Protein AF-0000000078024946 (afdb_homodimer)

Secondary structure (DSSP, 8-state):
--HHHHHHHHHHHHHHHHHHHHHTTPPP-HHHHHHHHHHHHHH---HHHHHHHHHHHHHHHTT-HHHHHHT-S----------------------------------/--HHHHHHHHHHHHHHHHHHHHHTTPPP-HHHHHHHHHHHHHH---HHHHHHHHHHHHHHHTT-HHHHHHT-S----------------------------------

Organism: NCBI:txid82991

pLDDT: mean 71.14, std 28.89, range [25.86, 98.69]

Structure (mmCIF, N/CA/C/O backbone):
data_AF-0000000078024946-model_v1
#
loop_
_entity.id
_entity.type
_entity.pdbx_description
1 polymer 'Uncharacterized protein'
#
loop_
_atom_site.group_PDB
_atom_site.id
_atom_site.type_symbol
_atom_site.label_atom_id
_atom_site.label_alt_id
_atom_site.label_comp_id
_atom_site.label_asym_id
_atom_site.label_entity_id
_atom_site.label_seq_id
_atom_site.pdbx_PDB_ins_code
_atom_site.Cartn_x
_atom_site.Cartn_y
_atom_site.Cartn_z
_atom_site.occupancy
_atom_site.B_iso_or_equiv
_atom_site.auth_seq_id
_atom_site.auth_comp_id
_atom_site.auth_asym_id
_atom_site.auth_atom_id
_atom_site.pdbx_PDB_model_num
ATOM 1 N N . MET A 1 1 ? -12.742 6.504 14.648 1 75.81 1 MET A N 1
ATOM 2 C CA . MET A 1 1 ? -12.156 6.695 13.328 1 75.81 1 MET A CA 1
ATOM 3 C C . MET A 1 1 ? -13.219 6.574 12.234 1 75.81 1 MET A C 1
ATOM 5 O O . MET A 1 1 ? -14.062 5.676 12.281 1 75.81 1 MET A O 1
ATOM 9 N N . ASN A 1 2 ? -13.312 7.52 11.414 1 87.56 2 ASN A N 1
ATOM 10 C CA . ASN A 1 2 ? -14.32 7.43 10.359 1 87.56 2 ASN A CA 1
ATOM 11 C C . ASN A 1 2 ? -13.875 6.496 9.234 1 87.56 2 ASN A C 1
ATOM 13 O O . ASN A 1 2 ? -12.695 6.18 9.117 1 87.56 2 ASN A O 1
ATOM 17 N N . ARG A 1 3 ? -14.773 6.074 8.508 1 87.44 3 ARG A N 1
ATOM 18 C CA . ARG A 1 3 ? -14.602 5.035 7.496 1 87.44 3 ARG A CA 1
ATOM 19 C C . ARG A 1 3 ? -13.547 5.438 6.473 1 87.44 3 ARG A C 1
ATOM 21 O O . ARG A 1 3 ? -12.719 4.617 6.074 1 87.44 3 ARG A O 1
ATOM 28 N N . SER A 1 4 ? -13.578 6.648 6.074 1 87.81 4 SER A N 1
ATOM 29 C CA . SER A 1 4 ? -12.648 7.145 5.066 1 87.81 4 SER A CA 1
ATOM 30 C C . SER A 1 4 ? -11.203 7.074 5.559 1 87.81 4 SER A C 1
ATOM 32 O O . SER A 1 4 ? -10.312 6.648 4.828 1 87.81 4 SER A O 1
ATOM 34 N N . LYS A 1 5 ? -11.008 7.496 6.852 1 91.81 5 LYS A N 1
ATOM 35 C CA . LYS A 1 5 ? -9.68 7.465 7.457 1 91.81 5 LYS A CA 1
ATOM 36 C C . LYS A 1 5 ? -9.172 6.035 7.594 1 91.81 5 LYS A C 1
ATOM 38 O O . LYS A 1 5 ? -7.984 5.77 7.406 1 91.81 5 LYS A O 1
ATOM 43 N N . ARG A 1 6 ? -10.062 5.219 7.957 1 91.75 6 ARG A N 1
ATOM 44 C CA . ARG A 1 6 ? -9.711 3.809 8.094 1 91.75 6 ARG A CA 1
ATOM 45 C C . ARG A 1 6 ? -9.258 3.225 6.758 1 91.75 6 ARG A C 1
ATOM 47 O O . ARG A 1 6 ? -8.258 2.516 6.695 1 91.75 6 ARG A O 1
ATOM 54 N N . GLU A 1 7 ? -9.992 3.555 5.719 1 92.12 7 GLU A N 1
ATOM 55 C CA . GLU A 1 7 ? -9.656 3.068 4.387 1 92.12 7 GLU A CA 1
ATOM 56 C C . GLU A 1 7 ? -8.297 3.602 3.93 1 92.12 7 GLU A C 1
ATOM 58 O O . GLU A 1 7 ? -7.523 2.879 3.301 1 92.12 7 GLU A O 1
ATOM 63 N N . GLN A 1 8 ? -8.07 4.801 4.285 1 93.5 8 GLN A N 1
ATOM 64 C CA . GLN A 1 8 ? -6.785 5.406 3.945 1 93.5 8 GLN A CA 1
ATOM 65 C C . GLN A 1 8 ? -5.641 4.73 4.699 1 93.5 8 GLN A C 1
ATOM 67 O O . GLN A 1 8 ? -4.562 4.52 4.145 1 93.5 8 GLN A O 1
ATOM 72 N N . LEU A 1 9 ? -5.91 4.504 5.957 1 94.88 9 LEU A N 1
ATOM 73 C CA . LEU A 1 9 ? -4.914 3.82 6.773 1 94.88 9 LEU A CA 1
ATOM 74 C C . LEU A 1 9 ? -4.613 2.432 6.215 1 94.88 9 LEU A C 1
ATOM 76 O O . LEU A 1 9 ? -3.453 2.01 6.184 1 94.88 9 LEU A O 1
ATOM 80 N N . ILE A 1 10 ? -5.559 1.79 5.738 1 96.12 10 ILE A N 1
ATOM 81 C CA . ILE A 1 10 ? -5.406 0.455 5.172 1 96.12 10 ILE A CA 1
ATOM 82 C C . ILE A 1 10 ? -4.547 0.526 3.91 1 96.12 10 ILE A C 1
ATOM 84 O O . ILE A 1 10 ? -3.613 -0.264 3.74 1 96.12 10 ILE A O 1
ATOM 88 N N . ASP A 1 11 ? -4.902 1.452 3.061 1 96 11 ASP A N 1
ATOM 89 C CA . ASP A 1 11 ? -4.078 1.645 1.871 1 96 11 ASP A CA 1
ATOM 90 C C . ASP A 1 11 ? -2.615 1.863 2.248 1 96 11 ASP A C 1
ATOM 92 O O . ASP A 1 11 ? -1.718 1.278 1.638 1 96 11 ASP A O 1
ATOM 96 N N . LYS A 1 12 ? -2.391 2.688 3.221 1 96.44 12 LYS A N 1
ATOM 97 C CA . LYS A 1 12 ? -1.038 3.021 3.658 1 96.44 12 LYS A CA 1
ATOM 98 C C . LYS A 1 12 ? -0.314 1.791 4.195 1 96.44 12 LYS A C 1
ATOM 100 O O . LYS A 1 12 ? 0.838 1.537 3.84 1 96.44 12 LYS A O 1
ATOM 105 N N . LEU A 1 13 ? -0.951 1.03 5.016 1 97.12 13 LEU A N 1
ATOM 106 C CA . LEU A 1 13 ? -0.37 -0.151 5.645 1 97.12 13 LEU A CA 1
ATOM 107 C C . LEU A 1 13 ? 0.034 -1.183 4.594 1 97.12 13 LEU A C 1
ATOM 109 O O . LEU A 1 13 ? 1.133 -1.738 4.656 1 97.12 13 LEU A O 1
ATOM 113 N N . ILE A 1 14 ? -0.817 -1.373 3.686 1 97.56 14 ILE A N 1
ATOM 114 C CA . ILE A 1 14 ? -0.551 -2.346 2.633 1 97.56 14 ILE A CA 1
ATOM 115 C C . ILE A 1 14 ? 0.608 -1.863 1.765 1 97.56 14 ILE A C 1
ATOM 117 O O . ILE A 1 14 ? 1.503 -2.641 1.424 1 97.56 14 ILE A O 1
ATOM 121 N N . GLY A 1 15 ? 0.572 -0.585 1.396 1 97.44 15 GLY A N 1
ATOM 122 C CA . GLY A 1 15 ? 1.657 -0.039 0.597 1 97.44 15 GLY A CA 1
ATOM 123 C C . GLY A 1 15 ? 3.008 -0.132 1.28 1 97.44 15 GLY A C 1
ATOM 124 O O . GLY A 1 15 ? 4.008 -0.481 0.648 1 97.44 15 GLY A O 1
ATOM 125 N N . GLU A 1 16 ? 3.027 0.185 2.602 1 96.44 16 GLU A N 1
ATOM 126 C CA . GLU A 1 16 ? 4.25 0.049 3.385 1 96.44 16 GLU A CA 1
ATOM 127 C C . GLU A 1 16 ? 4.77 -1.387 3.354 1 96.44 16 GLU A C 1
ATOM 129 O O . GLU A 1 16 ? 5.969 -1.615 3.199 1 96.44 16 GLU A O 1
ATOM 134 N N . ALA A 1 17 ? 3.885 -2.275 3.488 1 97.5 17 ALA A N 1
ATOM 135 C CA . ALA A 1 17 ? 4.27 -3.686 3.477 1 97.5 17 ALA A CA 1
ATOM 136 C C . ALA A 1 17 ? 4.855 -4.082 2.125 1 97.5 17 ALA A C 1
ATOM 138 O O . ALA A 1 17 ? 5.93 -4.691 2.062 1 97.5 17 ALA A O 1
ATOM 139 N N . VAL A 1 18 ? 4.18 -3.707 1.086 1 97.31 18 VAL A N 1
ATOM 140 C CA . VAL A 1 18 ? 4.598 -4.066 -0.265 1 97.31 18 VAL A CA 1
ATOM 141 C C . VAL A 1 18 ? 5.953 -3.436 -0.572 1 97.31 18 VAL A C 1
ATOM 143 O O . VAL A 1 18 ? 6.852 -4.102 -1.096 1 97.31 18 VAL A O 1
ATOM 146 N N . LEU A 1 19 ? 6.109 -2.223 -0.219 1 94.56 19 LEU A N 1
ATOM 147 C CA . LEU A 1 19 ? 7.379 -1.551 -0.463 1 94.56 19 LEU A CA 1
ATOM 148 C C . LEU A 1 19 ? 8.508 -2.219 0.317 1 94.56 19 LEU A C 1
ATOM 150 O O . LEU A 1 19 ? 9.633 -2.326 -0.177 1 94.56 19 LEU A O 1
ATOM 154 N N . SER A 1 20 ? 8.258 -2.629 1.516 1 93.75 20 SER A N 1
ATOM 155 C CA . SER A 1 20 ? 9.258 -3.316 2.32 1 93.75 20 SER A CA 1
ATOM 156 C C . SER A 1 20 ? 9.719 -4.605 1.648 1 93.75 20 SER A C 1
ATOM 158 O O . SER A 1 20 ? 10.906 -4.938 1.68 1 93.75 20 SER A O 1
ATOM 160 N N . ILE A 1 21 ? 8.781 -5.25 1.062 1 94.75 21 ILE A N 1
ATOM 161 C CA . ILE A 1 21 ? 9.117 -6.48 0.353 1 94.75 21 ILE A CA 1
ATOM 162 C C . ILE A 1 21 ? 10.023 -6.16 -0.833 1 94.75 21 ILE A C 1
ATOM 164 O O . ILE A 1 21 ? 11.055 -6.809 -1.024 1 94.75 21 ILE A O 1
ATOM 168 N N . LEU A 1 22 ? 9.609 -5.16 -1.557 1 92.75 22 LEU A N 1
ATOM 169 C CA . LEU A 1 22 ? 10.344 -4.77 -2.754 1 92.75 22 LEU A CA 1
ATOM 170 C C . LEU A 1 22 ? 11.734 -4.25 -2.395 1 92.75 22 LEU A C 1
ATOM 172 O O . LEU A 1 22 ? 12.703 -4.5 -3.115 1 92.75 22 LEU A O 1
ATOM 176 N N . TYR A 1 23 ? 11.828 -3.58 -1.351 1 86.94 23 TYR A N 1
ATOM 177 C CA . TYR A 1 23 ? 13.109 -3.08 -0.864 1 86.94 23 TYR A CA 1
ATOM 178 C C . TYR A 1 23 ? 14.055 -4.23 -0.538 1 86.94 23 TYR A C 1
ATOM 180 O O . TYR A 1 23 ? 15.266 -4.137 -0.774 1 86.94 23 TYR A O 1
ATOM 188 N N . ASP A 1 24 ? 13.578 -5.211 -0.059 1 86.38 24 ASP A N 1
ATOM 189 C CA . ASP A 1 24 ? 14.359 -6.383 0.322 1 86.38 24 ASP A CA 1
ATOM 190 C C . ASP A 1 24 ? 14.578 -7.309 -0.874 1 86.38 24 ASP A C 1
ATOM 192 O O . ASP A 1 24 ? 15.094 -8.422 -0.72 1 86.38 24 ASP A O 1
ATOM 196 N N . ASN A 1 25 ? 14.211 -6.836 -2 1 84.38 25 ASN A N 1
ATOM 197 C CA . ASN A 1 25 ? 14.344 -7.582 -3.246 1 84.38 25 ASN A CA 1
ATOM 198 C C . ASN A 1 25 ? 13.578 -8.898 -3.195 1 84.38 25 ASN A C 1
ATOM 200 O O . ASN A 1 25 ? 14.047 -9.922 -3.701 1 84.38 25 ASN A O 1
ATOM 204 N N . GLY A 1 26 ? 12.484 -8.781 -2.508 1 87.5 26 GLY A N 1
ATOM 205 C CA . GLY A 1 26 ? 11.641 -9.961 -2.424 1 87.5 26 GLY A CA 1
ATOM 206 C C . GLY A 1 26 ? 10.57 -10 -3.498 1 87.5 26 GLY A C 1
ATOM 207 O O . GLY A 1 26 ? 10.273 -8.984 -4.133 1 87.5 26 GLY A O 1
ATOM 208 N N . ALA A 1 27 ? 10.07 -11.242 -3.719 1 88.75 27 ALA A N 1
ATOM 209 C CA . ALA A 1 27 ? 8.945 -11.414 -4.641 1 88.75 27 ALA A CA 1
ATOM 210 C C . ALA A 1 27 ? 7.625 -11.062 -3.967 1 88.75 27 ALA A C 1
ATOM 212 O O . ALA A 1 27 ? 7.383 -11.438 -2.818 1 88.75 27 ALA A O 1
ATOM 213 N N . ILE A 1 28 ? 6.844 -10.352 -4.715 1 94.56 28 ILE A N 1
ATOM 214 C CA . ILE A 1 28 ? 5.527 -10 -4.184 1 94.56 28 ILE A CA 1
ATOM 215 C C . ILE A 1 28 ? 4.543 -11.141 -4.453 1 94.56 28 ILE A C 1
ATOM 217 O O . ILE A 1 28 ? 4.469 -11.648 -5.574 1 94.56 28 ILE A O 1
ATOM 221 N N . SER A 1 29 ? 3.852 -11.516 -3.441 1 94.75 29 SER A N 1
ATOM 222 C CA . SER A 1 29 ? 2.734 -12.453 -3.5 1 94.75 29 SER A CA 1
ATOM 223 C C . SER A 1 29 ? 1.761 -12.227 -2.348 1 94.75 29 SER A C 1
ATOM 225 O O . SER A 1 29 ? 2.061 -11.477 -1.413 1 94.75 29 SER A O 1
ATOM 227 N N . THR A 1 30 ? 0.599 -12.844 -2.496 1 93.88 30 THR A N 1
ATOM 228 C CA . THR A 1 30 ? -0.352 -12.727 -1.396 1 93.88 30 THR A CA 1
ATOM 229 C C . THR A 1 30 ? 0.243 -13.289 -0.107 1 93.88 30 THR A C 1
ATOM 231 O O . THR A 1 30 ? 0.065 -12.711 0.967 1 93.88 30 THR A O 1
ATOM 234 N N . ARG A 1 31 ? 0.974 -14.359 -0.236 1 94.62 31 ARG A N 1
ATOM 235 C CA . ARG A 1 31 ? 1.601 -14.992 0.922 1 94.62 31 ARG A CA 1
ATOM 236 C C . ARG A 1 31 ? 2.639 -14.07 1.55 1 94.62 31 ARG A C 1
ATOM 238 O O . ARG A 1 31 ? 2.641 -13.859 2.766 1 94.62 31 ARG A O 1
ATOM 245 N N . THR A 1 32 ? 3.518 -13.461 0.733 1 97.06 32 THR A N 1
ATOM 246 C CA . THR A 1 32 ? 4.574 -12.609 1.264 1 97.06 32 THR A CA 1
ATOM 247 C C . THR A 1 32 ? 3.99 -11.32 1.84 1 97.06 32 THR A C 1
ATOM 249 O O . THR A 1 32 ? 4.52 -10.773 2.809 1 97.06 32 THR A O 1
ATOM 252 N N . LEU A 1 33 ? 2.902 -10.844 1.238 1 97.38 33 LEU A N 1
ATOM 253 C CA . LEU A 1 33 ? 2.211 -9.68 1.777 1 97.38 33 LEU A CA 1
ATOM 254 C C . LEU A 1 33 ? 1.688 -9.961 3.182 1 97.38 33 LEU A C 1
ATOM 256 O O . LEU A 1 33 ? 1.914 -9.172 4.102 1 97.38 33 LEU A O 1
ATOM 260 N N . ILE A 1 34 ? 1.062 -11.094 3.346 1 97.38 34 ILE A N 1
ATOM 261 C CA . ILE A 1 34 ? 0.521 -11.477 4.645 1 97.38 34 ILE A CA 1
ATOM 262 C C . ILE A 1 34 ? 1.657 -11.617 5.656 1 97.38 34 ILE A C 1
ATOM 264 O O . ILE A 1 34 ? 1.551 -11.133 6.785 1 97.38 34 ILE A O 1
ATOM 268 N N . GLU A 1 35 ? 2.73 -12.25 5.293 1 98 35 GLU A N 1
ATOM 269 C CA . GLU A 1 35 ? 3.875 -12.422 6.18 1 98 35 GLU A CA 1
ATOM 270 C C . GLU A 1 35 ? 4.445 -11.078 6.621 1 98 35 GLU A C 1
ATOM 272 O O . GLU A 1 35 ? 4.785 -10.898 7.793 1 98 35 GLU A O 1
ATOM 277 N N . ARG A 1 36 ? 4.551 -10.18 5.68 1 97.94 36 ARG A N 1
ATOM 278 C CA . ARG A 1 36 ? 5.09 -8.867 6.004 1 97.94 36 ARG A CA 1
ATOM 279 C C . ARG A 1 36 ? 4.152 -8.102 6.938 1 97.94 36 ARG A C 1
ATOM 281 O O . ARG A 1 36 ? 4.602 -7.461 7.887 1 97.94 36 ARG A O 1
ATOM 288 N N . LEU A 1 37 ? 2.846 -8.133 6.684 1 98.19 37 LEU A N 1
ATOM 289 C CA . LEU A 1 37 ? 1.863 -7.492 7.555 1 98.19 37 LEU A CA 1
ATOM 290 C C . LEU A 1 37 ? 1.907 -8.094 8.953 1 98.19 37 LEU A C 1
ATOM 292 O O . LEU A 1 37 ? 1.752 -7.371 9.945 1 98.19 37 LEU A O 1
ATOM 296 N N . GLN A 1 38 ? 2.123 -9.414 9.031 1 98.69 38 GLN A N 1
ATOM 297 C CA . GLN A 1 38 ? 2.246 -10.055 10.336 1 98.69 38 GLN A CA 1
ATOM 298 C C . GLN A 1 38 ? 3.455 -9.523 11.102 1 98.69 38 GLN A C 1
ATOM 300 O O . GLN A 1 38 ? 3.387 -9.305 12.312 1 98.69 38 GLN A O 1
ATOM 305 N N . THR A 1 39 ? 4.547 -9.367 10.406 1 98.31 39 THR A N 1
ATOM 306 C CA . THR A 1 39 ? 5.742 -8.789 11.008 1 98.31 39 THR A CA 1
ATOM 307 C C . THR A 1 39 ? 5.465 -7.379 11.516 1 98.31 39 THR A C 1
ATOM 309 O O . THR A 1 39 ? 5.895 -7.008 12.609 1 98.31 39 THR A O 1
ATOM 312 N N . MET A 1 40 ? 4.773 -6.57 10.727 1 97.81 40 MET A N 1
ATOM 313 C CA . MET A 1 40 ? 4.398 -5.215 11.109 1 97.81 40 MET A CA 1
ATOM 314 C C . MET A 1 40 ? 3.484 -5.227 12.328 1 97.81 40 MET A C 1
ATOM 316 O O . MET A 1 40 ? 3.617 -4.387 13.227 1 97.81 40 MET A O 1
ATOM 320 N N . GLU A 1 41 ? 2.547 -6.199 12.266 1 98.19 41 GLU A N 1
ATOM 321 C CA . GLU A 1 41 ? 1.626 -6.34 13.391 1 98.19 41 GLU A CA 1
ATOM 322 C C . GLU A 1 41 ? 2.379 -6.602 14.688 1 98.19 41 GLU A C 1
ATOM 324 O O . GLU A 1 41 ? 2.102 -5.969 15.711 1 98.19 41 GLU A O 1
ATOM 329 N N . ALA A 1 42 ? 3.307 -7.473 14.648 1 98.12 42 ALA A N 1
ATOM 330 C CA . ALA A 1 42 ? 4.066 -7.887 15.828 1 98.12 42 ALA A CA 1
ATOM 331 C C . ALA A 1 42 ? 4.941 -6.75 16.344 1 98.12 42 ALA A C 1
ATOM 333 O O . ALA A 1 42 ? 5.176 -6.633 17.547 1 98.12 42 ALA A O 1
ATOM 334 N N . ALA A 1 43 ? 5.371 -5.852 15.445 1 98 43 ALA A N 1
ATOM 335 C CA . ALA A 1 43 ? 6.309 -4.793 15.805 1 98 43 ALA A CA 1
ATOM 336 C C . ALA A 1 43 ? 5.566 -3.514 16.188 1 98 43 ALA A C 1
ATOM 338 O O . ALA A 1 43 ? 6.164 -2.576 16.719 1 98 43 ALA A O 1
ATOM 339 N N . GLU A 1 44 ? 4.262 -3.523 15.914 1 97.81 44 GLU A N 1
ATOM 340 C CA . GLU A 1 44 ? 3.477 -2.301 16.062 1 97.81 44 GLU A CA 1
ATOM 341 C C . GLU A 1 44 ? 3.113 -2.043 17.516 1 97.81 44 GLU A C 1
ATOM 343 O O . GLU A 1 44 ? 2.336 -2.793 18.109 1 97.81 44 GLU A O 1
ATOM 348 N N . PRO A 1 45 ? 3.621 -0.956 18.125 1 97 45 PRO A N 1
ATOM 349 C CA . PRO A 1 45 ? 3.33 -0.679 19.531 1 97 45 PRO A CA 1
ATOM 350 C C . PRO A 1 45 ? 1.924 -0.121 19.75 1 97 45 PRO A C 1
ATOM 352 O O . PRO A 1 45 ? 1.327 -0.328 20.812 1 97 45 PRO A O 1
ATOM 355 N N . GLU A 1 46 ? 1.375 0.636 18.75 1 96.69 46 GLU A N 1
ATOM 356 C CA . GLU A 1 46 ? 0.055 1.243 18.891 1 96.69 46 GLU A CA 1
ATOM 357 C C . GLU A 1 46 ? -1.052 0.218 18.656 1 96.69 46 GLU A C 1
ATOM 359 O O . GLU A 1 46 ? -1.158 -0.355 17.578 1 96.69 46 GLU A O 1
ATOM 364 N N . GLU A 1 47 ? -1.861 0.082 19.688 1 96.44 47 GLU A N 1
ATOM 365 C CA . GLU A 1 47 ? -2.869 -0.975 19.688 1 96.44 47 GLU A CA 1
ATOM 366 C C . GLU A 1 47 ? -3.877 -0.785 18.562 1 96.44 47 GLU A C 1
ATOM 368 O O . GLU A 1 47 ? -4.277 -1.752 17.906 1 96.44 47 GLU A O 1
ATOM 373 N N . GLN A 1 48 ? -4.355 0.454 18.375 1 94.88 48 GLN A N 1
ATOM 374 C CA . GLN A 1 48 ? -5.352 0.71 17.344 1 94.88 48 GLN A CA 1
ATOM 375 C C . GLN A 1 48 ? -4.816 0.345 15.953 1 94.88 48 GLN A C 1
ATOM 377 O O . GLN A 1 48 ? -5.516 -0.281 15.156 1 94.88 48 GLN A O 1
ATOM 382 N N . ARG A 1 49 ? -3.602 0.795 15.805 1 96.56 49 ARG A N 1
ATOM 383 C CA . ARG A 1 49 ? -2.963 0.477 14.531 1 96.56 49 ARG A CA 1
ATOM 384 C C . ARG A 1 49 ? -2.746 -1.026 14.391 1 96.56 49 ARG A C 1
ATOM 386 O O . ARG A 1 49 ? -2.973 -1.593 13.32 1 96.56 49 ARG A O 1
ATOM 393 N N . ARG A 1 50 ? -2.367 -1.683 15.375 1 97.75 50 ARG A N 1
ATOM 394 C CA . ARG A 1 50 ? -2.15 -3.125 15.391 1 97.75 50 ARG A CA 1
ATOM 395 C C . ARG A 1 50 ? -3.436 -3.877 15.07 1 97.75 50 ARG A C 1
ATOM 397 O O . ARG A 1 50 ? -3.418 -4.855 14.32 1 97.75 50 ARG A O 1
ATOM 404 N N . ASN A 1 51 ? -4.523 -3.404 15.586 1 97.12 51 ASN A N 1
ATOM 405 C CA . ASN A 1 51 ? -5.816 -4.035 15.336 1 97.12 51 ASN A CA 1
ATOM 406 C C . ASN A 1 51 ? -6.238 -3.887 13.875 1 97.12 51 ASN A C 1
ATOM 408 O O . ASN A 1 51 ? -6.824 -4.805 13.297 1 97.12 51 ASN A O 1
ATOM 412 N N . VAL A 1 52 ? -5.953 -2.709 13.305 1 96.5 52 VAL A N 1
ATOM 413 C CA . VAL A 1 52 ? -6.27 -2.504 11.898 1 96.5 52 VAL A CA 1
ATOM 414 C C . VAL A 1 52 ? -5.461 -3.473 11.039 1 96.5 52 VAL A C 1
ATOM 416 O O . VAL A 1 52 ? -5.988 -4.074 10.102 1 96.5 52 VAL A O 1
ATOM 419 N N . ILE A 1 53 ? -4.16 -3.662 11.398 1 98.12 53 ILE A N 1
ATOM 420 C CA . ILE A 1 53 ? -3.309 -4.578 10.648 1 98.12 53 ILE A CA 1
ATOM 421 C C . ILE A 1 53 ? -3.867 -6 10.742 1 98.12 53 ILE A C 1
ATOM 423 O O . ILE A 1 53 ? -3.959 -6.703 9.734 1 98.12 53 ILE A O 1
ATOM 427 N N . ALA A 1 54 ? -4.27 -6.375 11.914 1 97.88 54 ALA A N 1
ATOM 428 C CA . ALA A 1 54 ? -4.832 -7.707 12.133 1 97.88 54 ALA A CA 1
ATOM 429 C C . ALA A 1 54 ? -6.09 -7.91 11.289 1 97.88 54 ALA A C 1
ATOM 431 O O . ALA A 1 54 ? -6.273 -8.961 10.68 1 97.88 54 ALA A O 1
ATOM 432 N N . ASP A 1 55 ? -6.953 -6.934 11.258 1 95.38 55 ASP A N 1
ATOM 433 C CA . ASP A 1 55 ? -8.18 -7 10.469 1 95.38 55 ASP A CA 1
ATOM 434 C C . ASP A 1 55 ? -7.863 -7.148 8.977 1 95.38 55 ASP A C 1
ATOM 436 O O . ASP A 1 55 ? -8.531 -7.906 8.273 1 95.38 55 ASP A O 1
ATOM 440 N N . VAL A 1 56 ? -6.938 -6.375 8.539 1 95.69 56 VAL A N 1
ATOM 441 C CA . VAL A 1 56 ? -6.547 -6.395 7.137 1 95.69 56 VAL A CA 1
ATOM 442 C C . VAL A 1 56 ? -6.051 -7.785 6.754 1 95.69 56 VAL A C 1
ATOM 444 O O . VAL A 1 56 ? -6.422 -8.32 5.703 1 95.69 56 VAL A O 1
ATOM 447 N N . ILE A 1 57 ? -5.207 -8.367 7.566 1 97.44 57 ILE A N 1
ATOM 448 C CA . ILE A 1 57 ? -4.688 -9.711 7.332 1 97.44 57 ILE A CA 1
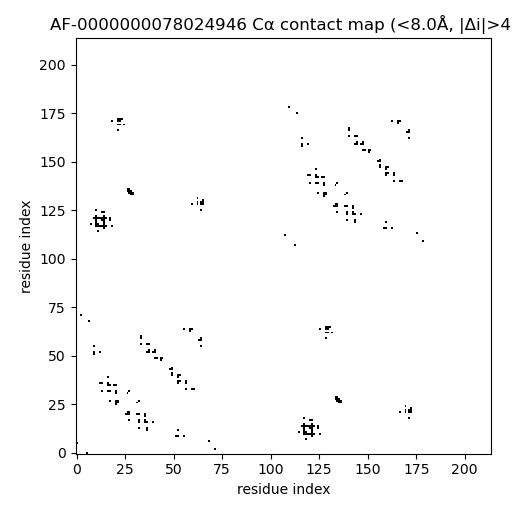ATOM 449 C C . ILE A 1 57 ? -5.844 -10.695 7.215 1 97.44 57 ILE A C 1
ATOM 451 O O . ILE A 1 57 ? -5.887 -11.508 6.281 1 97.44 57 ILE A O 1
ATOM 455 N N . ALA A 1 58 ? -6.754 -10.617 8.125 1 95.56 58 ALA A N 1
ATOM 456 C CA . ALA A 1 58 ? -7.906 -11.516 8.109 1 95.56 58 ALA A CA 1
ATOM 457 C C . ALA A 1 58 ? -8.727 -11.336 6.84 1 95.56 58 ALA A C 1
ATOM 459 O O . ALA A 1 58 ? -9.172 -12.312 6.238 1 95.56 58 ALA A O 1
ATOM 460 N N . ASP A 1 59 ? -8.898 -10.07 6.453 1 92.75 59 ASP A N 1
ATOM 461 C CA . ASP A 1 59 ? -9.672 -9.789 5.254 1 92.75 59 ASP A CA 1
ATOM 462 C C . ASP A 1 59 ? -9 -10.375 4.016 1 92.75 59 ASP A C 1
ATOM 464 O O . ASP A 1 59 ? -9.672 -10.953 3.156 1 92.75 59 ASP A O 1
ATOM 468 N N . ILE A 1 60 ? -7.75 -10.234 3.934 1 94.19 60 ILE A N 1
ATOM 469 C CA . ILE A 1 60 ? -7.004 -10.766 2.799 1 94.19 60 ILE A CA 1
ATOM 470 C C . ILE A 1 60 ? -7.109 -12.289 2.785 1 94.19 60 ILE A C 1
ATOM 472 O O . ILE A 1 60 ? -7.406 -12.891 1.748 1 94.19 60 ILE A O 1
ATOM 476 N N . ARG A 1 61 ? -6.887 -12.898 3.934 1 93.06 61 ARG A N 1
ATOM 477 C CA . ARG A 1 61 ? -6.906 -14.352 4.051 1 93.06 61 ARG A CA 1
ATOM 478 C C . ARG A 1 61 ? -8.273 -14.914 3.662 1 93.06 61 ARG A C 1
ATOM 480 O O . ARG A 1 61 ? -8.359 -15.992 3.07 1 93.06 61 ARG A O 1
ATOM 487 N N . ASN A 1 62 ? -9.258 -14.133 3.947 1 90.44 62 ASN A N 1
ATOM 488 C CA . ASN A 1 62 ? -10.609 -14.641 3.758 1 90.44 62 ASN A CA 1
ATOM 489 C C . ASN A 1 62 ? -11.25 -14.078 2.492 1 90.44 62 ASN A C 1
ATOM 491 O O . ASN A 1 62 ? -12.453 -14.25 2.271 1 90.44 62 ASN A O 1
ATOM 495 N N . HIS A 1 63 ? -10.547 -13.32 1.73 1 84.81 63 HIS A N 1
ATOM 496 C CA . HIS A 1 63 ? -10.992 -12.75 0.465 1 84.81 63 HIS A CA 1
ATOM 497 C C . HIS A 1 63 ? -12.18 -11.82 0.673 1 84.81 63 HIS A C 1
ATOM 499 O O . HIS A 1 63 ? -13.148 -11.859 -0.086 1 84.81 63 HIS A O 1
ATOM 505 N N . ARG A 1 64 ? -12.117 -11.086 1.698 1 81.31 64 ARG A N 1
ATOM 506 C CA . ARG A 1 64 ? -13.234 -10.219 2.062 1 81.31 64 ARG A CA 1
ATOM 507 C C . ARG A 1 64 ? -12.906 -8.758 1.785 1 81.31 64 ARG A C 1
ATOM 509 O O . ARG A 1 64 ? -13.641 -7.859 2.215 1 81.31 64 ARG A O 1
ATOM 516 N N . LEU A 1 65 ? -11.898 -8.43 1.175 1 74.69 65 LEU A N 1
ATOM 517 C CA . LEU A 1 65 ? -11.531 -7.039 0.965 1 74.69 65 LEU A CA 1
ATOM 518 C C . LEU A 1 65 ? -12.578 -6.32 0.118 1 74.69 65 LEU A C 1
ATOM 520 O O . LEU A 1 65 ? -12.805 -5.121 0.29 1 74.69 65 LEU A O 1
ATOM 524 N N . GLY A 1 66 ? -13.219 -6.812 -0.828 1 62 66 GLY A N 1
ATOM 525 C CA . GLY A 1 66 ? -14.242 -6.223 -1.683 1 62 66 GLY A CA 1
ATOM 526 C C . GLY A 1 66 ? -15.477 -5.789 -0.921 1 62 66 GLY A C 1
ATOM 527 O O . GLY A 1 66 ? -16.156 -4.844 -1.322 1 62 66 GLY A O 1
ATOM 528 N N . ILE A 1 67 ? -15.82 -6.422 -0.003 1 52.81 67 ILE A N 1
ATOM 529 C CA . ILE A 1 67 ? -17.094 -6.223 0.696 1 52.81 67 ILE A CA 1
ATOM 530 C C . ILE A 1 67 ? -17.078 -4.871 1.408 1 52.81 67 ILE A C 1
ATOM 532 O O . ILE A 1 67 ? -18.078 -4.148 1.407 1 52.81 67 ILE A O 1
ATOM 536 N N . SER A 1 68 ? -16.094 -4.586 2.043 1 53.47 68 SER A N 1
ATOM 537 C CA . SER A 1 68 ? -16.141 -3.402 2.898 1 53.47 68 SER A CA 1
ATOM 538 C C . SER A 1 68 ? -16 -2.123 2.082 1 53.47 68 SER A C 1
ATOM 540 O O . SER A 1 68 ? -16.578 -1.093 2.432 1 53.47 68 SER A O 1
ATOM 542 N N . ARG A 1 69 ? -15.102 -2.127 1.127 1 53.59 69 ARG A N 1
ATOM 543 C CA . ARG A 1 69 ? -14.883 -0.868 0.421 1 53.59 69 ARG A CA 1
ATOM 544 C C . ARG A 1 69 ? -16.109 -0.473 -0.385 1 53.59 69 ARG A C 1
ATOM 546 O O . ARG A 1 69 ? -16.344 0.711 -0.642 1 53.59 69 ARG A O 1
ATOM 553 N N . ARG A 1 70 ? -16.828 -1.391 -0.919 1 48.69 70 ARG A N 1
ATOM 554 C CA . ARG A 1 70 ? -18.047 -1.101 -1.688 1 48.69 70 ARG A CA 1
ATOM 555 C C . ARG A 1 70 ? -19.094 -0.404 -0.823 1 48.69 70 ARG A C 1
ATOM 557 O O . ARG A 1 70 ? -19.828 0.451 -1.307 1 48.69 70 ARG A O 1
ATOM 564 N N . THR A 1 71 ? -19.094 -0.925 0.316 1 45.22 71 THR A N 1
ATOM 565 C CA . THR A 1 71 ? -20.266 -0.387 0.979 1 45.22 71 THR A CA 1
ATOM 566 C C . THR A 1 71 ? -20.141 1.12 1.179 1 45.22 71 THR A C 1
ATOM 568 O O . THR A 1 71 ? -21.047 1.764 1.705 1 45.22 71 THR A O 1
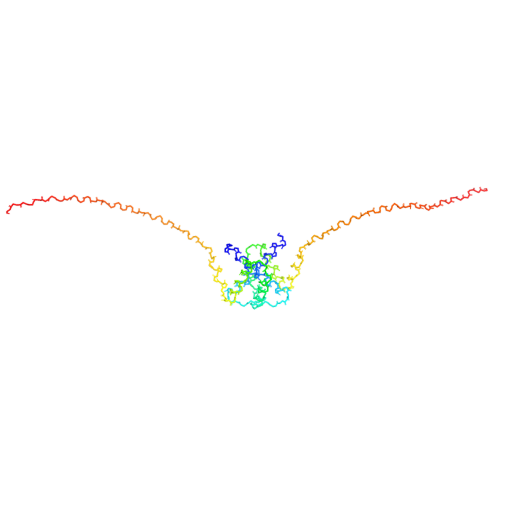ATOM 571 N N . LEU A 1 72 ? -18.922 1.447 1.063 1 41.72 72 LEU A N 1
ATOM 572 C CA . LEU A 1 72 ? -18.875 2.875 1.363 1 41.72 72 LEU A CA 1
ATOM 573 C C . LEU A 1 72 ? -19.25 3.701 0.141 1 41.72 72 LEU A C 1
ATOM 575 O O . LEU A 1 72 ? -18.391 4.281 -0.518 1 41.72 72 LEU A O 1
ATOM 579 N N . ALA A 1 73 ? -19.844 3.125 -0.858 1 37.12 73 ALA A N 1
ATOM 580 C CA . ALA A 1 73 ? -20.359 4.094 -1.82 1 37.12 73 ALA A CA 1
ATOM 581 C C . ALA A 1 73 ? -20.984 5.297 -1.109 1 37.12 73 ALA A C 1
ATOM 583 O O . ALA A 1 73 ? -21.516 5.164 -0.003 1 37.12 73 ALA A O 1
ATOM 584 N N . PRO A 1 74 ? -20.516 6.438 -1.374 1 35.72 74 PRO A N 1
ATOM 585 C CA . PRO A 1 74 ? -21.203 7.582 -0.779 1 35.72 74 PRO A CA 1
ATOM 586 C C . PRO A 1 74 ? -22.719 7.367 -0.673 1 35.72 74 PRO A C 1
ATOM 588 O O . PRO A 1 74 ? -23.312 6.762 -1.561 1 35.72 74 PRO A O 1
ATOM 591 N N . ALA A 1 75 ? -23.219 7.074 0.441 1 36.41 75 ALA A N 1
ATOM 592 C CA . ALA A 1 75 ? -24.656 7.281 0.613 1 36.41 75 ALA A CA 1
ATOM 593 C C . ALA A 1 75 ? -25.156 8.391 -0.306 1 36.41 75 ALA A C 1
ATOM 595 O O . ALA A 1 75 ? -24.797 9.555 -0.136 1 36.41 75 ALA A O 1
ATOM 596 N N . GLN A 1 76 ? -25.047 8.273 -1.59 1 36.62 76 GLN A N 1
ATOM 597 C CA . GLN A 1 76 ? -25.875 9.227 -2.318 1 36.62 76 GLN A CA 1
ATOM 598 C C . GLN A 1 76 ? -27.109 9.594 -1.516 1 36.62 76 GLN A C 1
ATOM 600 O O . GLN A 1 76 ? -27.859 8.719 -1.068 1 36.62 76 GLN A O 1
ATOM 605 N N . LYS A 1 77 ? -26.922 10.539 -0.601 1 35.12 77 LYS A N 1
ATOM 606 C CA . LYS A 1 77 ? -28.172 11.062 -0.043 1 35.12 7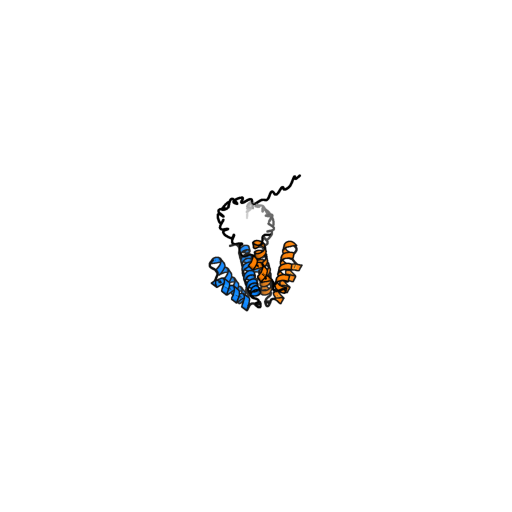7 LYS A CA 1
ATOM 607 C C . LYS A 1 77 ? -29.297 11.023 -1.075 1 35.12 77 LYS A C 1
ATOM 609 O O . LYS A 1 77 ? -29.125 11.516 -2.193 1 35.12 77 LYS A O 1
ATOM 614 N N . PRO A 1 78 ? -30.016 9.945 -1.188 1 35.72 78 PRO A N 1
ATOM 615 C CA . PRO A 1 78 ? -31.156 10.07 -2.096 1 35.72 78 PRO A CA 1
ATOM 616 C C . PRO A 1 78 ? -31.719 11.492 -2.146 1 35.72 78 PRO A C 1
ATOM 618 O O . PRO A 1 78 ? -31.766 12.18 -1.123 1 35.72 78 PRO A O 1
ATOM 621 N N . TRP A 1 79 ? -31.312 12.375 -3.021 1 36.72 79 TRP A N 1
ATOM 622 C CA . TRP A 1 79 ? -32.156 13.547 -3.223 1 36.72 79 TRP A CA 1
ATOM 623 C C . TRP A 1 79 ? -33.625 13.234 -2.922 1 36.72 79 TRP A C 1
ATOM 625 O O . TRP A 1 79 ? -34.219 12.414 -3.605 1 36.72 79 TRP A O 1
ATOM 635 N N . GLY A 1 80 ? -33.875 12.844 -1.68 1 32.78 80 GLY A N 1
ATOM 636 C CA . GLY A 1 80 ? -35.25 12.734 -1.285 1 32.78 80 GLY A CA 1
ATOM 637 C C . GLY A 1 80 ? -36.156 13.742 -1.972 1 32.78 80 GLY A C 1
ATOM 638 O O . GLY A 1 80 ? -35.969 14.953 -1.807 1 32.78 80 GLY A O 1
ATOM 639 N N . LYS A 1 81 ? -36.469 13.586 -3.297 1 32 81 LYS A N 1
ATOM 640 C CA . LYS A 1 81 ? -37.625 14.227 -3.9 1 32 81 LYS A CA 1
ATOM 641 C C . LYS A 1 81 ? -38.781 14.352 -2.895 1 32 81 LYS A C 1
ATOM 643 O O . LYS A 1 81 ? -39.406 13.359 -2.539 1 32 81 LYS A O 1
ATOM 648 N N . GLU A 1 82 ? -38.625 15.102 -1.811 1 35.41 82 GLU A N 1
ATOM 649 C CA . GLU A 1 82 ? -39.812 15.539 -1.069 1 35.41 82 GLU A CA 1
ATOM 650 C C . GLU A 1 82 ? -40.969 15.797 -2.008 1 35.41 82 GLU A C 1
ATOM 652 O O . GLU A 1 82 ? -40.938 16.734 -2.816 1 35.41 82 GLU A O 1
ATOM 657 N N . SER A 1 83 ? -41.469 14.711 -2.668 1 33.44 83 SER A N 1
ATOM 658 C CA . SER A 1 83 ? -42.781 14.703 -3.301 1 33.44 83 SER A CA 1
ATOM 659 C C . SER A 1 83 ? -43.812 15.422 -2.439 1 33.44 83 SER A C 1
ATOM 661 O O . SER A 1 83 ? -44.062 15.047 -1.292 1 33.44 83 SER A O 1
ATOM 663 N N . GLN A 1 84 ? -43.906 16.766 -2.631 1 32.34 84 GLN A N 1
ATOM 664 C CA . GLN A 1 84 ? -44.969 17.609 -2.131 1 32.34 84 GLN A CA 1
ATOM 665 C C . GLN A 1 84 ? -46.312 16.891 -2.203 1 32.34 84 GLN A C 1
ATOM 667 O O . GLN A 1 84 ? -46.844 16.641 -3.295 1 32.34 84 GLN A O 1
ATOM 672 N N . ILE A 1 85 ? -46.469 15.844 -1.437 1 32.06 85 ILE A N 1
ATOM 673 C CA . ILE A 1 85 ? -47.781 15.242 -1.298 1 32.06 85 ILE A CA 1
ATOM 674 C C . ILE A 1 85 ? -48.812 16.344 -1.049 1 32.06 85 ILE A C 1
ATOM 676 O O . ILE A 1 85 ? -48.75 17.031 -0.031 1 32.06 85 ILE A O 1
ATOM 680 N N . GLN A 1 86 ? -49.125 17.094 -2.119 1 32.31 86 GLN A N 1
ATOM 681 C CA . GLN A 1 86 ? -50.312 17.953 -2.086 1 32.31 86 GLN A CA 1
ATOM 682 C C . GLN A 1 86 ? -51.5 17.234 -1.459 1 32.31 86 GLN A C 1
ATOM 684 O O . GLN A 1 86 ? -51.906 16.172 -1.946 1 32.31 86 GLN A O 1
ATOM 689 N N . GLN A 1 87 ? -51.5 17.172 -0.152 1 29.42 87 GLN A N 1
ATOM 690 C CA . GLN A 1 87 ? -52.625 16.734 0.662 1 29.42 87 GLN A CA 1
ATOM 691 C C . GLN A 1 87 ? -53.938 17.266 0.101 1 29.42 87 GLN A C 1
ATOM 693 O O . GLN A 1 87 ? -54.156 18.484 0.01 1 29.42 87 GLN A O 1
ATOM 698 N N . ASP A 1 88 ? -54.375 16.594 -1.028 1 31.22 88 ASP A N 1
ATOM 699 C CA . ASP A 1 88 ? -55.688 16.875 -1.534 1 31.22 88 ASP A CA 1
ATOM 700 C C . ASP A 1 88 ? -56.719 16.984 -0.391 1 31.22 88 ASP A C 1
ATOM 702 O O . ASP A 1 88 ? -56.875 16.062 0.399 1 31.22 88 ASP A O 1
ATOM 706 N N . LYS A 1 89 ? -56.75 18.172 0.289 1 32.78 89 LYS A N 1
ATOM 707 C CA . LYS A 1 89 ? -57.75 18.594 1.271 1 32.78 89 LYS A CA 1
ATOM 708 C C . LYS A 1 89 ? -59.156 18.156 0.855 1 32.78 89 LYS A C 1
ATOM 710 O O . LYS A 1 89 ? -59.781 18.781 -0.014 1 32.78 89 LYS A O 1
ATOM 715 N N . ASN A 1 90 ? -59.344 16.859 0.342 1 34.09 90 ASN A N 1
ATOM 716 C CA . ASN A 1 90 ? -60.719 16.547 0.052 1 34.09 90 ASN A CA 1
ATOM 717 C C . ASN A 1 90 ? -61.625 16.906 1.226 1 34.09 90 ASN A C 1
ATOM 719 O O . ASN A 1 90 ? -61.531 16.312 2.301 1 34.09 90 ASN A O 1
ATOM 723 N N . VAL A 1 91 ? -61.781 18.203 1.473 1 39.72 91 VAL A N 1
ATOM 724 C CA . VAL A 1 91 ? -62.781 18.734 2.389 1 39.72 91 VAL A CA 1
ATOM 725 C C . VAL A 1 91 ? -64.125 18.062 2.127 1 39.72 91 VAL A C 1
ATOM 727 O O . VAL A 1 91 ? -64.75 18.266 1.072 1 39.72 91 VAL A O 1
ATOM 730 N N . TYR A 1 92 ? -64.188 16.781 2.328 1 34.44 92 TYR A N 1
ATOM 731 C CA . TYR A 1 92 ? -65.5 16.109 2.17 1 34.44 92 TYR A CA 1
ATOM 732 C C . TYR A 1 92 ? -66.562 16.875 2.902 1 34.44 92 TYR A C 1
ATOM 734 O O . TYR A 1 92 ? -66.375 17.391 4.004 1 34.44 92 TYR A O 1
ATOM 742 N N . PRO A 1 93 ? -67.438 17.469 2.09 1 37.72 93 PRO A N 1
ATOM 743 C CA . PRO A 1 93 ? -68.688 18.188 2.5 1 37.72 93 PRO A CA 1
ATOM 744 C C . PRO A 1 93 ? -69.5 17.422 3.555 1 37.72 93 PRO A C 1
ATOM 746 O O . PRO A 1 93 ? -69.625 16.203 3.445 1 37.72 93 PRO A O 1
ATOM 749 N N . LEU A 1 94 ? -69.125 17.75 4.77 1 35.94 94 LEU A N 1
ATOM 750 C CA . LEU A 1 94 ? -69.938 17.234 5.855 1 35.94 94 LEU A CA 1
ATOM 751 C C . LEU A 1 94 ? -71.438 17.344 5.523 1 35.94 94 LEU A C 1
ATOM 753 O O . LEU A 1 94 ? -72 18.453 5.488 1 35.94 94 LEU A O 1
ATOM 757 N N . PHE A 1 95 ? -71.875 16.844 4.383 1 39.38 95 PHE A N 1
ATOM 758 C CA . PHE A 1 95 ? -73.312 16.859 4.145 1 39.38 95 PHE A CA 1
ATOM 759 C C . PHE A 1 95 ? -74.062 16.469 5.406 1 39.38 95 PHE A C 1
ATOM 761 O O . PHE A 1 95 ? -73.75 15.484 6.055 1 39.38 95 PHE A O 1
ATOM 768 N N . ASP A 1 96 ? -74.5 17.516 6.156 1 32.84 96 ASP A N 1
ATOM 769 C CA . ASP A 1 96 ? -75.375 17.547 7.312 1 32.84 96 ASP A CA 1
ATOM 770 C C . ASP A 1 96 ? -76.625 16.75 7.039 1 32.84 96 ASP A C 1
ATOM 772 O O . ASP A 1 96 ? -77.375 17.047 6.105 1 32.84 96 ASP A O 1
ATOM 776 N N . ASP A 1 97 ? -76.625 15.516 6.961 1 32.62 97 ASP A N 1
ATOM 777 C CA . ASP A 1 97 ? -77.812 14.719 6.703 1 32.62 97 ASP A CA 1
ATOM 778 C C . ASP A 1 97 ? -78.938 15.117 7.648 1 32.62 97 ASP A C 1
ATOM 780 O O . ASP A 1 97 ? -78.812 14.961 8.867 1 32.62 97 ASP A O 1
ATOM 784 N N . SER A 1 98 ? -79.625 16.359 7.449 1 36.97 98 SER A N 1
ATOM 785 C CA . SER A 1 98 ? -80.875 16.734 8.062 1 36.97 98 SER A CA 1
ATOM 786 C C . SER A 1 98 ? -81.875 15.57 8.055 1 36.97 98 SER A C 1
ATOM 788 O O . SER A 1 98 ? -82.062 14.914 7.023 1 36.97 98 SER A O 1
ATOM 790 N N . PRO A 1 99 ? -82.188 15.078 9.289 1 31.61 99 PRO A N 1
ATOM 791 C CA . PRO A 1 99 ? -83.125 14.008 9.414 1 31.61 99 PRO A CA 1
ATOM 792 C C . PRO A 1 99 ? -84.5 14.375 8.797 1 31.61 99 PRO A C 1
ATOM 794 O O . PRO A 1 99 ? -84.812 15.562 8.703 1 31.61 99 PRO A O 1
ATOM 797 N N . MET A 1 100 ? -85.125 13.672 7.926 1 31.12 100 MET A N 1
ATOM 798 C CA . MET A 1 100 ? -86.312 13.57 7.086 1 31.12 100 MET A CA 1
ATOM 799 C C . MET A 1 100 ? -87.562 13.688 7.926 1 31.12 100 MET A C 1
ATOM 801 O O . MET A 1 100 ? -87.625 13.203 9.055 1 31.12 100 MET A O 1
ATOM 805 N N . PRO A 1 101 ? -88.625 14.461 7.391 1 36.72 101 PRO A N 1
ATOM 806 C CA . PRO A 1 101 ? -90 14.742 7.75 1 36.72 101 PRO A CA 1
ATOM 807 C C . PRO A 1 101 ? -90.875 13.477 7.914 1 36.72 101 PRO A C 1
ATOM 809 O O . PRO A 1 101 ? -90.938 12.656 6.996 1 36.72 101 PRO A O 1
ATOM 812 N N . GLY A 1 102 ? -90.938 12.711 8.93 1 25.86 102 GLY A N 1
ATOM 813 C CA . GLY A 1 102 ? -91.938 11.719 9.086 1 25.86 102 GLY A CA 1
ATOM 814 C C . GLY A 1 102 ? -93.375 12.289 8.914 1 25.86 102 GLY A C 1
ATOM 815 O O . GLY A 1 102 ? -93.625 13.406 9.367 1 25.86 102 GLY A O 1
ATOM 816 N N . SER A 1 103 ? -94 12.195 7.801 1 32.81 103 SER A N 1
ATOM 817 C CA . SER A 1 103 ? -95.25 12.367 7.016 1 32.81 103 SER A CA 1
ATOM 818 C C . SER A 1 103 ? -96.438 12 7.832 1 32.81 103 SER A C 1
ATOM 820 O O . SER A 1 103 ? -97.562 12.086 7.336 1 32.81 103 SER A O 1
ATOM 822 N N . SER A 1 104 ? -96.688 10.852 8.68 1 30.08 104 SER A N 1
ATOM 823 C CA . SER A 1 104 ? -96.875 9.406 8.68 1 30.08 104 SER A CA 1
ATOM 824 C C . SER A 1 104 ? -98.312 9.039 9.047 1 30.08 104 SER A C 1
ATOM 826 O O . SER A 1 104 ? -98.625 8.914 10.227 1 30.08 104 SER A O 1
ATOM 828 N N . LYS A 1 105 ? -99.5 9.344 8.289 1 32.81 105 LYS A N 1
ATOM 829 C CA . LYS A 1 105 ? -100.938 9.633 8.453 1 32.81 105 LYS A CA 1
ATOM 830 C C . LYS A 1 105 ? -101.688 8.414 8.961 1 32.81 105 LYS A C 1
ATOM 832 O O . LYS A 1 105 ? -101.125 7.348 9.156 1 32.81 105 LYS A O 1
ATOM 837 N N . LYS A 1 106 ? -103.375 8.219 8.156 1 29.62 106 LYS A N 1
ATOM 838 C CA . LYS A 1 106 ? -104.812 8.242 8.445 1 29.62 106 LYS A CA 1
ATOM 839 C C . LYS A 1 106 ? -105.312 6.879 8.922 1 29.62 106 LYS A C 1
ATOM 841 O O . LYS A 1 106 ? -106 6.781 9.945 1 29.62 106 LYS A O 1
ATOM 846 N N . HIS A 1 107 ? -105.688 5.887 7.84 1 28.91 107 HIS A N 1
ATOM 847 C CA . HIS A 1 107 ? -106.688 4.824 7.883 1 28.91 107 HIS A CA 1
ATOM 848 C C . HIS A 1 107 ? -106.375 3.871 9.047 1 28.91 107 HIS A C 1
ATOM 850 O O . HIS A 1 107 ? -105.25 3.643 9.422 1 28.91 107 HIS A O 1
ATOM 856 N N . MET B 1 1 ? 5.867 19.688 -2.572 1 75.44 1 MET B N 1
ATOM 857 C CA . MET B 1 1 ? 5.492 18.594 -1.688 1 75.44 1 MET B CA 1
ATOM 858 C C . MET B 1 1 ? 6.688 18.125 -0.868 1 75.44 1 MET B C 1
ATOM 860 O O . MET B 1 1 ? 7.797 18.016 -1.389 1 75.44 1 MET B O 1
ATOM 864 N N . ASN B 1 2 ? 6.543 18.062 0.382 1 87.44 2 ASN B N 1
ATOM 865 C CA . ASN B 1 2 ? 7.668 17.594 1.19 1 87.44 2 ASN B CA 1
ATOM 866 C C . ASN B 1 2 ? 7.852 16.094 1.103 1 87.44 2 ASN B C 1
ATOM 868 O O . ASN B 1 2 ? 6.926 15.367 0.716 1 87.44 2 ASN B O 1
ATOM 872 N N . ARG B 1 3 ? 8.961 15.656 1.408 1 87.25 3 ARG B N 1
ATOM 873 C CA . ARG B 1 3 ? 9.406 14.281 1.229 1 87.25 3 ARG B CA 1
ATOM 874 C C . ARG B 1 3 ? 8.492 13.312 1.967 1 87.25 3 ARG B C 1
ATOM 876 O O . ARG B 1 3 ? 8.141 12.25 1.437 1 87.25 3 ARG B O 1
ATOM 883 N N . SER B 1 4 ? 8.125 13.664 3.145 1 87.75 4 SER B N 1
ATOM 884 C CA . SER B 1 4 ? 7.285 12.805 3.971 1 87.75 4 SER B CA 1
ATOM 885 C C . SER B 1 4 ? 5.922 12.578 3.326 1 87.75 4 SER B C 1
ATOM 887 O O . SER B 1 4 ? 5.422 11.453 3.293 1 87.75 4 SER B O 1
ATOM 889 N N . LYS B 1 5 ? 5.344 13.68 2.791 1 91.62 5 LYS B N 1
ATOM 890 C CA . LYS B 1 5 ? 4.047 13.609 2.123 1 91.62 5 LYS B CA 1
ATOM 891 C C . LYS B 1 5 ? 4.129 12.75 0.863 1 91.62 5 LYS B C 1
ATOM 893 O O . LYS B 1 5 ? 3.199 12 0.555 1 91.62 5 LYS B O 1
ATOM 898 N N . ARG B 1 6 ? 5.176 12.945 0.19 1 91.69 6 ARG B N 1
ATOM 899 C CA . ARG B 1 6 ? 5.387 12.164 -1.023 1 91.69 6 ARG B CA 1
ATOM 900 C C . ARG B 1 6 ? 5.461 10.672 -0.707 1 91.69 6 ARG B C 1
ATOM 902 O O . ARG B 1 6 ? 4.848 9.852 -1.395 1 91.69 6 ARG B O 1
ATOM 909 N N . GLU B 1 7 ? 6.199 10.352 0.327 1 92.06 7 GLU B N 1
ATOM 910 C CA . GLU B 1 7 ? 6.344 8.961 0.737 1 92.06 7 GLU B CA 1
ATOM 911 C C . GLU B 1 7 ? 5.004 8.367 1.16 1 92.06 7 GLU B C 1
ATOM 913 O O . GLU B 1 7 ? 4.707 7.211 0.858 1 92.06 7 GLU B O 1
ATOM 918 N N . GLN B 1 8 ? 4.258 9.18 1.805 1 93.5 8 GLN B N 1
ATOM 919 C CA . GLN B 1 8 ? 2.93 8.742 2.223 1 93.5 8 GLN B CA 1
ATOM 920 C C . GLN B 1 8 ? 2.021 8.508 1.019 1 93.5 8 GLN B C 1
ATOM 922 O O . GLN B 1 8 ? 1.239 7.555 1 1 93.5 8 GLN B O 1
ATOM 927 N N . LEU B 1 9 ? 2.115 9.438 0.097 1 94.81 9 LEU B N 1
ATOM 928 C CA . LEU B 1 9 ? 1.333 9.297 -1.127 1 94.81 9 LEU B CA 1
ATOM 929 C C . LEU B 1 9 ? 1.714 8.023 -1.873 1 94.81 9 LEU B C 1
ATOM 931 O O . LEU B 1 9 ? 0.845 7.32 -2.396 1 94.81 9 LEU B O 1
ATOM 935 N N . ILE B 1 10 ? 2.908 7.695 -1.866 1 96.06 10 ILE B N 1
ATOM 936 C CA . ILE B 1 10 ? 3.402 6.5 -2.539 1 96.06 10 ILE B CA 1
ATOM 937 C C . ILE B 1 10 ? 2.84 5.254 -1.856 1 96.06 10 ILE B C 1
ATOM 939 O O . ILE B 1 10 ? 2.346 4.344 -2.525 1 96.06 10 ILE B O 1
ATOM 943 N N . ASP B 1 11 ? 2.959 5.246 -0.544 1 96.06 11 ASP B N 1
ATOM 944 C CA . ASP B 1 11 ? 2.369 4.133 0.191 1 96.06 11 ASP B CA 1
ATOM 945 C C . ASP B 1 11 ? 0.894 3.959 -0.166 1 96.06 11 ASP B C 1
ATOM 947 O O . ASP B 1 11 ? 0.431 2.838 -0.391 1 96.06 11 ASP B O 1
ATOM 951 N N . LYS B 1 12 ? 0.19 5.035 -0.205 1 96.44 12 LYS B N 1
ATOM 952 C CA . LYS B 1 12 ? -1.241 5.012 -0.493 1 96.44 12 LYS B CA 1
ATOM 953 C C . LYS B 1 12 ? -1.512 4.484 -1.898 1 96.44 12 LYS B C 1
ATOM 955 O O . LYS B 1 12 ? -2.381 3.629 -2.09 1 96.44 12 LYS B O 1
ATOM 960 N N . LEU B 1 13 ? -0.797 4.941 -2.873 1 97.12 13 LEU B N 1
ATOM 961 C CA . LEU B 1 13 ? -0.974 4.559 -4.27 1 97.12 13 LEU B CA 1
ATOM 962 C C . LEU B 1 13 ? -0.73 3.066 -4.461 1 97.12 13 LEU B C 1
ATOM 964 O O . LEU B 1 13 ? -1.51 2.389 -5.133 1 97.12 13 LEU B O 1
ATOM 968 N N . ILE B 1 14 ? 0.273 2.611 -3.859 1 97.56 14 ILE B N 1
ATOM 969 C CA . ILE B 1 14 ? 0.619 1.199 -3.979 1 97.56 14 ILE B CA 1
ATOM 970 C C . ILE B 1 14 ? -0.447 0.348 -3.291 1 97.56 14 ILE B C 1
ATOM 972 O O . ILE B 1 14 ? -0.881 -0.671 -3.834 1 97.56 14 ILE B O 1
ATOM 976 N N . GLY B 1 15 ? -0.842 0.761 -2.09 1 97.44 15 GLY B N 1
ATOM 977 C CA . GLY B 1 15 ? -1.88 0.027 -1.385 1 97.44 15 GLY B CA 1
ATOM 978 C C . GLY B 1 15 ? -3.188 -0.04 -2.15 1 97.44 15 GLY B C 1
ATOM 979 O O . GLY B 1 15 ? -3.826 -1.094 -2.211 1 97.44 15 GLY B O 1
ATOM 980 N N . GLU B 1 16 ? -3.586 1.118 -2.754 1 96.38 16 GLU B N 1
ATOM 981 C CA . GLU B 1 16 ? -4.781 1.154 -3.588 1 96.38 16 GLU B CA 1
ATOM 982 C C . GLU B 1 16 ? -4.676 0.169 -4.75 1 96.38 16 GLU B C 1
ATOM 984 O O . GLU B 1 16 ? -5.637 -0.54 -5.059 1 96.38 16 GLU B O 1
ATOM 989 N N . ALA B 1 17 ? -3.553 0.147 -5.328 1 97.44 17 ALA B N 1
ATOM 990 C CA . ALA B 1 17 ? -3.338 -0.759 -6.453 1 97.44 17 ALA B CA 1
ATOM 991 C C . ALA B 1 17 ? -3.451 -2.217 -6.012 1 97.44 17 ALA B C 1
ATOM 993 O O . ALA B 1 17 ? -4.16 -3.006 -6.641 1 97.44 17 ALA B O 1
ATOM 994 N N . VAL B 1 18 ? -2.797 -2.535 -4.945 1 97.38 18 VAL B N 1
ATOM 995 C CA . VAL B 1 18 ? -2.771 -3.904 -4.441 1 97.38 18 VAL B CA 1
ATOM 996 C C . VAL B 1 18 ? -4.184 -4.332 -4.043 1 97.38 18 VAL B C 1
ATOM 998 O O . VAL B 1 18 ? -4.625 -5.434 -4.387 1 97.38 18 VAL B O 1
ATOM 1001 N N . LEU B 1 19 ? -4.875 -3.496 -3.373 1 94.5 19 LEU B N 1
ATOM 1002 C CA . LEU B 1 19 ? -6.234 -3.822 -2.963 1 94.5 19 LEU B CA 1
ATOM 1003 C C . LEU B 1 19 ? -7.137 -4.031 -4.176 1 94.5 19 LEU B C 1
ATOM 1005 O O . LEU B 1 19 ? -8.008 -4.902 -4.164 1 94.5 19 LEU B O 1
ATOM 1009 N N . SER B 1 20 ? -6.969 -3.242 -5.207 1 93.69 20 SER B N 1
ATOM 1010 C CA . SER B 1 20 ? -7.754 -3.395 -6.426 1 93.69 20 SER B CA 1
ATOM 1011 C C . SER B 1 20 ? -7.535 -4.766 -7.055 1 93.69 20 SER B C 1
ATOM 1013 O O . SER B 1 20 ? -8.477 -5.383 -7.555 1 93.69 20 SER B O 1
ATOM 1015 N N . ILE B 1 21 ? -6.32 -5.184 -6.977 1 94.75 21 ILE B N 1
ATOM 1016 C CA . ILE B 1 21 ? -6.004 -6.504 -7.516 1 94.75 21 ILE B CA 1
ATOM 1017 C C . ILE B 1 21 ? -6.719 -7.578 -6.699 1 94.75 21 ILE B C 1
ATOM 1019 O O . ILE B 1 21 ? -7.359 -8.469 -7.262 1 94.75 21 ILE B O 1
ATOM 1023 N N . LEU B 1 22 ? -6.598 -7.434 -5.422 1 92.56 22 LEU B N 1
ATOM 1024 C CA . LEU B 1 22 ? -7.18 -8.414 -4.516 1 92.56 22 LEU B CA 1
ATOM 1025 C C . LEU B 1 22 ? -8.703 -8.414 -4.613 1 92.56 22 LEU B C 1
ATOM 1027 O O . LEU B 1 22 ? -9.336 -9.469 -4.523 1 92.56 22 LEU B O 1
ATOM 1031 N N . TYR B 1 23 ? -9.273 -7.312 -4.793 1 86.75 23 TYR B N 1
ATOM 1032 C CA . TYR B 1 23 ? -10.719 -7.188 -4.969 1 86.75 23 TYR B CA 1
ATOM 1033 C C . TYR B 1 23 ? -11.18 -7.922 -6.223 1 86.75 23 TYR B C 1
ATOM 1035 O O . TYR B 1 23 ? -12.258 -8.508 -6.242 1 86.75 23 TYR B O 1
ATOM 1043 N N . ASP B 1 24 ? -10.43 -7.898 -7.172 1 86.19 24 ASP B N 1
ATOM 1044 C CA . ASP B 1 24 ? -10.75 -8.539 -8.445 1 86.19 24 ASP B CA 1
ATOM 1045 C C . ASP B 1 24 ? -10.359 -10.016 -8.422 1 86.19 24 ASP B C 1
ATOM 1047 O O . ASP B 1 24 ? -10.406 -10.695 -9.453 1 86.19 24 ASP B O 1
ATOM 1051 N N . ASN B 1 25 ? -10 -10.461 -7.27 1 84.31 25 ASN B N 1
ATOM 1052 C CA . ASN B 1 25 ? -9.586 -11.844 -7.066 1 84.31 25 ASN B CA 1
ATOM 1053 C C . ASN B 1 25 ? -8.383 -12.203 -7.938 1 84.31 25 ASN B C 1
ATOM 1055 O O . ASN B 1 25 ? -8.305 -13.312 -8.469 1 84.31 25 ASN B O 1
ATOM 1059 N N . GLY B 1 26 ? -7.578 -11.203 -8.086 1 87.38 26 GLY B N 1
ATOM 1060 C CA . GLY B 1 26 ? -6.371 -11.438 -8.859 1 87.38 26 GLY B CA 1
ATOM 1061 C C . GLY B 1 26 ? -5.184 -11.844 -8.008 1 87.38 26 GLY B C 1
ATOM 1062 O O . GLY B 1 26 ? -5.195 -11.656 -6.789 1 87.38 26 GLY B O 1
ATOM 1063 N N . ALA B 1 27 ? -4.199 -12.461 -8.695 1 88.62 27 ALA B N 1
ATOM 1064 C CA . ALA B 1 27 ? -2.947 -12.797 -8.023 1 88.62 27 ALA B CA 1
ATOM 1065 C C . ALA B 1 27 ? -2.027 -11.578 -7.938 1 88.62 27 ALA B C 1
ATOM 1067 O O . ALA B 1 27 ? -1.884 -10.828 -8.906 1 88.62 27 ALA B O 1
ATOM 1068 N N . ILE B 1 28 ? -1.455 -11.461 -6.781 1 94.44 28 ILE B N 1
ATOM 1069 C CA . ILE B 1 28 ? -0.517 -10.359 -6.602 1 94.44 28 ILE B CA 1
ATOM 1070 C C . ILE B 1 28 ? 0.87 -10.773 -7.082 1 94.44 28 ILE B C 1
ATOM 1072 O O . ILE B 1 28 ? 1.352 -11.859 -6.742 1 94.44 28 ILE B O 1
ATOM 1076 N N . SER B 1 29 ? 1.454 -9.945 -7.883 1 94.81 29 SER B N 1
ATOM 1077 C CA . SER B 1 29 ? 2.84 -10.047 -8.328 1 94.81 29 SER B CA 1
ATOM 1078 C C . SER B 1 29 ? 3.404 -8.68 -8.695 1 94.81 29 SER B C 1
ATOM 1080 O O . SER B 1 29 ? 2.662 -7.699 -8.789 1 94.81 29 SER B O 1
ATOM 1082 N N . THR B 1 30 ? 4.715 -8.664 -8.844 1 94 30 THR B N 1
ATOM 1083 C CA . THR B 1 30 ? 5.312 -7.402 -9.266 1 94 30 THR B CA 1
ATOM 1084 C C . THR B 1 30 ? 4.75 -6.965 -10.617 1 94 30 THR B C 1
ATOM 1086 O O . THR B 1 30 ? 4.477 -5.781 -10.828 1 94 30 THR B O 1
ATOM 1089 N N . ARG B 1 31 ? 4.547 -7.918 -11.484 1 94.56 31 ARG B N 1
ATOM 1090 C CA . ARG B 1 31 ? 4.012 -7.629 -12.812 1 94.56 31 ARG B CA 1
ATOM 1091 C C . ARG B 1 31 ? 2.592 -7.074 -12.719 1 94.56 31 ARG B C 1
ATOM 1093 O O . ARG B 1 31 ? 2.275 -6.055 -13.328 1 94.56 31 ARG B O 1
ATOM 1100 N N . THR B 1 32 ? 1.728 -7.723 -11.914 1 97 32 THR B N 1
ATOM 1101 C CA . THR B 1 32 ? 0.339 -7.289 -11.812 1 97 32 THR B CA 1
ATOM 1102 C C . THR B 1 32 ? 0.244 -5.941 -11.102 1 97 32 THR B C 1
ATOM 1104 O O . THR B 1 32 ? -0.635 -5.133 -11.406 1 97 32 THR B O 1
ATOM 1107 N N . LEU B 1 33 ? 1.149 -5.703 -10.148 1 97.38 33 LEU B N 1
ATOM 1108 C CA . LEU B 1 33 ? 1.206 -4.406 -9.484 1 97.38 33 LEU B CA 1
ATOM 1109 C C . LEU B 1 33 ? 1.517 -3.293 -10.477 1 97.38 33 LEU B C 1
ATOM 1111 O O . LEU B 1 33 ? 0.826 -2.273 -10.508 1 97.38 33 LEU B O 1
ATOM 1115 N N . ILE B 1 34 ? 2.49 -3.543 -11.305 1 97.38 34 ILE B N 1
ATOM 1116 C CA . ILE B 1 34 ? 2.881 -2.559 -12.312 1 97.38 34 ILE B CA 1
ATOM 1117 C C . ILE B 1 34 ? 1.722 -2.314 -13.273 1 97.38 34 ILE B C 1
ATOM 1119 O O . ILE B 1 34 ? 1.413 -1.168 -13.609 1 97.38 34 ILE B O 1
ATOM 1123 N N . GLU B 1 35 ? 1.066 -3.35 -13.734 1 98 35 GLU B N 1
ATOM 1124 C CA . GLU B 1 35 ? -0.063 -3.225 -14.648 1 98 35 GLU B CA 1
ATOM 1125 C C . GLU B 1 35 ? -1.188 -2.4 -14.031 1 98 35 GLU B C 1
ATOM 1127 O O . GLU B 1 35 ? -1.788 -1.558 -14.703 1 98 35 GLU B O 1
ATOM 1132 N N . ARG B 1 36 ? -1.451 -2.666 -12.789 1 97.94 36 ARG B N 1
ATOM 1133 C CA . ARG B 1 36 ? -2.518 -1.937 -12.109 1 97.94 36 ARG B CA 1
ATOM 1134 C C . ARG B 1 36 ? -2.152 -0.465 -11.945 1 97.94 36 ARG B C 1
ATOM 1136 O O . ARG B 1 36 ? -2.99 0.415 -12.156 1 97.94 36 ARG B O 1
ATOM 1143 N N . LEU B 1 37 ? -0.925 -0.157 -11.547 1 98.19 37 LEU B N 1
ATOM 1144 C CA . LEU B 1 37 ? -0.458 1.22 -11.43 1 98.19 37 LEU B CA 1
ATOM 1145 C C . LEU B 1 37 ? -0.526 1.939 -12.766 1 98.19 37 LEU B C 1
ATOM 1147 O O . LEU B 1 37 ? -0.86 3.125 -12.828 1 98.19 37 LEU B O 1
ATOM 1151 N N . GLN B 1 38 ? -0.209 1.215 -13.859 1 98.69 38 GLN B N 1
ATOM 1152 C CA . GLN B 1 38 ? -0.312 1.809 -15.188 1 98.69 38 GLN B CA 1
ATOM 1153 C C . GLN B 1 38 ? -1.753 2.191 -15.508 1 98.69 38 GLN B C 1
ATOM 1155 O O . GLN B 1 38 ? -2.004 3.248 -16.094 1 98.69 38 GLN B O 1
ATOM 1160 N N . THR B 1 39 ? -2.672 1.328 -15.156 1 98.31 39 THR B N 1
ATOM 1161 C CA . THR B 1 39 ? -4.086 1.623 -15.344 1 98.31 39 THR B CA 1
ATOM 1162 C C . THR B 1 39 ? -4.492 2.859 -14.539 1 98.31 39 THR B C 1
ATOM 1164 O O . THR B 1 39 ? 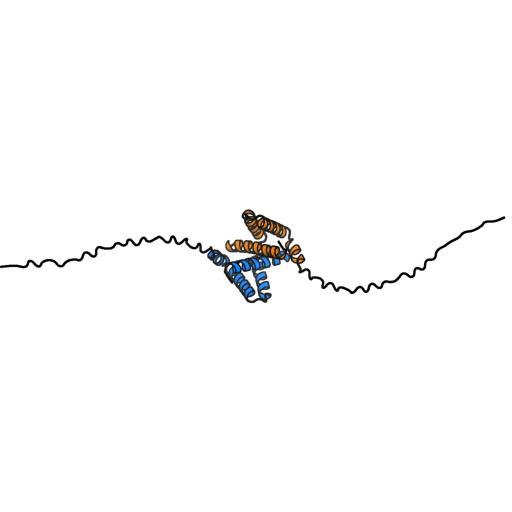-5.23 3.711 -15.039 1 98.31 39 THR B O 1
ATOM 1167 N N . MET B 1 40 ? -4.035 2.961 -13.312 1 97.81 40 MET B N 1
ATOM 1168 C CA . MET B 1 40 ? -4.312 4.113 -12.461 1 97.81 40 MET B CA 1
ATOM 1169 C C . MET B 1 40 ? -3.713 5.383 -13.062 1 97.81 40 MET B C 1
ATOM 1171 O O . MET B 1 40 ? -4.336 6.449 -13.016 1 97.81 40 MET B O 1
ATOM 1175 N N . GLU B 1 41 ? -2.473 5.18 -13.547 1 98.19 41 GLU B N 1
ATOM 1176 C CA . GLU B 1 41 ? -1.803 6.312 -14.18 1 98.19 41 GLU B CA 1
ATOM 1177 C C . GLU B 1 41 ? -2.623 6.859 -15.344 1 98.19 41 GLU B C 1
ATOM 1179 O O . GLU B 1 41 ? -2.816 8.07 -15.461 1 98.19 41 GLU B O 1
ATOM 1184 N N . ALA B 1 42 ? -3.109 6.008 -16.172 1 98.19 42 ALA B N 1
ATOM 1185 C CA . ALA B 1 42 ? -3.854 6.375 -17.375 1 98.19 42 ALA B CA 1
ATOM 1186 C C . ALA B 1 42 ? -5.188 7.027 -17.016 1 98.19 42 ALA B C 1
ATOM 1188 O O . ALA B 1 42 ? -5.672 7.902 -17.734 1 98.19 42 ALA B O 1
ATOM 1189 N N . ALA B 1 43 ? -5.75 6.66 -15.867 1 98 43 ALA B N 1
ATOM 1190 C CA . ALA B 1 43 ? -7.078 7.129 -15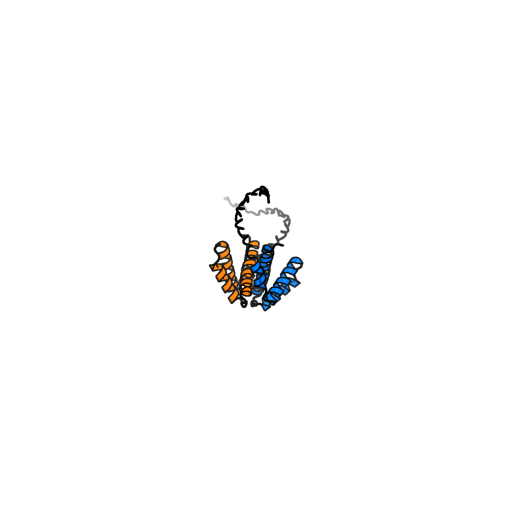.477 1 98 43 ALA B CA 1
ATOM 1191 C C . ALA B 1 43 ? -6.988 8.383 -14.617 1 98 43 ALA B C 1
ATOM 1193 O O . ALA B 1 43 ? -7.996 9.047 -14.367 1 98 43 ALA B O 1
ATOM 1194 N N . GLU B 1 44 ? -5.777 8.688 -14.203 1 97.75 44 GLU B N 1
ATOM 1195 C CA . GLU B 1 44 ? -5.578 9.75 -13.227 1 97.75 44 GLU B CA 1
ATOM 1196 C C . GLU B 1 44 ? -5.633 11.133 -13.883 1 97.75 44 GLU B C 1
ATOM 1198 O O . GLU B 1 44 ? -4.754 11.484 -14.664 1 97.75 44 GLU B O 1
ATOM 1203 N N . PRO B 1 45 ? -6.637 11.953 -13.547 1 97 45 PRO B N 1
ATOM 1204 C CA . PRO B 1 45 ? -6.754 13.273 -14.164 1 97 45 PRO B CA 1
ATOM 1205 C C . PRO B 1 45 ? -5.75 14.281 -13.609 1 97 45 PRO B C 1
ATOM 1207 O O . PRO B 1 45 ? -5.34 15.203 -14.32 1 97 45 PRO B O 1
ATOM 1210 N N . GLU B 1 46 ? -5.363 14.148 -12.305 1 96.56 46 GLU B N 1
ATOM 1211 C CA . GLU B 1 46 ? -4.441 15.086 -11.672 1 96.56 46 GLU B CA 1
ATOM 1212 C C . GLU B 1 46 ? -2.998 14.805 -12.078 1 96.56 46 GLU B C 1
ATOM 1214 O O . GLU B 1 46 ? -2.471 13.727 -11.805 1 96.56 46 GLU B O 1
ATOM 1219 N N . GLU B 1 47 ? -2.414 15.82 -12.672 1 96.38 47 GLU B N 1
ATOM 1220 C CA . GLU B 1 47 ? -1.093 15.664 -13.273 1 96.38 47 GLU B CA 1
ATOM 1221 C C . GLU B 1 47 ? -0.048 15.305 -12.219 1 96.38 47 GLU B C 1
ATOM 1223 O O . GLU B 1 47 ? 0.82 14.461 -12.461 1 96.38 47 GLU B O 1
ATOM 1228 N N . GLN B 1 48 ? -0.08 16.016 -11.07 1 94.75 48 GLN B N 1
ATOM 1229 C CA . GLN B 1 48 ? 0.911 15.758 -10.031 1 94.75 48 GLN B CA 1
ATOM 1230 C C . GLN B 1 48 ? 0.838 14.312 -9.547 1 94.75 48 GLN B C 1
ATOM 1232 O O . GLN B 1 48 ? 1.868 13.656 -9.375 1 94.75 48 GLN B O 1
ATOM 1237 N N . ARG B 1 49 ? -0.388 13.969 -9.336 1 96.38 49 ARG B N 1
ATOM 1238 C CA . ARG B 1 49 ? -0.591 12.586 -8.906 1 96.38 49 ARG B CA 1
ATOM 1239 C C . ARG B 1 49 ? -0.162 11.602 -9.984 1 96.38 49 ARG B C 1
ATOM 1241 O O . ARG B 1 49 ? 0.471 10.586 -9.688 1 96.38 49 ARG B O 1
ATOM 1248 N N . ARG B 1 50 ? -0.444 11.836 -11.18 1 97.62 50 ARG B N 1
ATOM 1249 C CA . ARG B 1 50 ? -0.073 11 -12.32 1 97.62 50 ARG B CA 1
ATOM 1250 C C . ARG B 1 50 ? 1.442 10.867 -12.422 1 97.62 50 ARG B C 1
ATOM 1252 O O . ARG B 1 50 ? 1.955 9.773 -12.688 1 97.62 50 ARG B O 1
ATOM 1259 N N . ASN B 1 51 ? 2.133 11.93 -12.18 1 97.12 51 ASN B N 1
ATOM 1260 C CA . ASN B 1 51 ? 3.59 11.906 -12.242 1 97.12 51 ASN B CA 1
ATOM 1261 C C . ASN B 1 51 ? 4.188 11.055 -11.125 1 97.12 51 ASN B C 1
ATOM 1263 O O . ASN B 1 51 ? 5.184 10.359 -11.336 1 97.12 51 ASN B O 1
ATOM 1267 N N . VAL B 1 52 ? 3.586 11.148 -9.938 1 96.5 52 VAL B N 1
ATOM 1268 C CA . VAL B 1 52 ? 4.062 10.32 -8.836 1 96.5 52 VAL B CA 1
ATOM 1269 C C . VAL B 1 52 ? 3.881 8.844 -9.18 1 96.5 52 VAL B C 1
ATOM 1271 O O . VAL B 1 52 ? 4.773 8.031 -8.938 1 96.5 52 VAL B O 1
ATOM 1274 N N . ILE B 1 53 ? 2.711 8.492 -9.789 1 98.12 53 ILE B N 1
ATOM 1275 C CA . ILE B 1 53 ? 2.447 7.113 -10.172 1 98.12 53 ILE B CA 1
ATOM 1276 C C . ILE B 1 53 ? 3.49 6.648 -11.188 1 98.12 53 ILE B C 1
ATOM 1278 O O . ILE B 1 53 ? 4.043 5.555 -11.062 1 98.12 53 ILE B O 1
ATOM 1282 N N . ALA B 1 54 ? 3.775 7.492 -12.133 1 97.81 54 ALA B N 1
ATOM 1283 C CA . ALA B 1 54 ? 4.766 7.164 -13.156 1 97.81 54 ALA B CA 1
ATOM 1284 C C . ALA B 1 54 ? 6.137 6.922 -12.539 1 97.81 54 ALA B C 1
ATOM 1286 O O . ALA B 1 54 ? 6.832 5.973 -12.906 1 97.81 54 ALA B O 1
ATOM 1287 N N . ASP B 1 55 ? 6.539 7.762 -11.625 1 95.31 55 ASP B N 1
ATOM 1288 C CA . ASP B 1 55 ? 7.816 7.613 -10.93 1 95.31 55 ASP B CA 1
ATOM 1289 C C . ASP B 1 55 ? 7.875 6.289 -10.172 1 95.31 55 ASP B C 1
ATOM 1291 O O . ASP B 1 55 ? 8.914 5.621 -10.164 1 95.31 55 ASP B O 1
ATOM 1295 N N . VAL B 1 56 ? 6.836 6.004 -9.492 1 95.62 56 VAL B N 1
ATOM 1296 C CA . VAL B 1 56 ? 6.762 4.789 -8.695 1 95.62 56 VAL B CA 1
ATOM 1297 C C . VAL B 1 56 ? 6.938 3.566 -9.594 1 95.62 56 VAL B C 1
ATOM 1299 O O . VAL B 1 56 ? 7.68 2.641 -9.258 1 95.62 56 VAL B O 1
ATOM 1302 N N . ILE B 1 57 ? 6.234 3.535 -10.695 1 97.38 57 ILE B N 1
ATOM 1303 C CA . ILE B 1 57 ? 6.34 2.443 -11.656 1 97.38 57 ILE B CA 1
ATOM 1304 C C . ILE B 1 57 ? 7.793 2.285 -12.109 1 97.38 57 ILE B C 1
ATOM 1306 O O . ILE B 1 57 ? 8.328 1.174 -12.117 1 97.38 57 ILE B O 1
ATOM 1310 N N . ALA B 1 58 ? 8.398 3.375 -12.438 1 95.56 58 ALA B N 1
ATOM 1311 C CA . ALA B 1 58 ? 9.789 3.346 -12.883 1 95.56 58 ALA B CA 1
ATOM 1312 C C . ALA B 1 58 ? 10.703 2.805 -11.789 1 95.56 58 ALA B C 1
ATOM 1314 O O . ALA B 1 58 ? 11.609 2.01 -12.062 1 95.56 58 ALA B O 1
ATOM 1315 N N . ASP B 1 59 ? 10.445 3.242 -10.555 1 92.75 59 ASP B N 1
ATOM 1316 C CA . ASP B 1 59 ? 11.266 2.793 -9.43 1 92.75 59 ASP B CA 1
ATOM 1317 C C . ASP B 1 59 ? 11.125 1.287 -9.219 1 92.75 59 ASP B C 1
ATOM 1319 O O . ASP B 1 59 ? 12.125 0.596 -8.984 1 92.75 59 ASP B O 1
ATOM 1323 N N . ILE B 1 60 ? 9.945 0.806 -9.312 1 94.25 60 ILE B N 1
ATOM 1324 C CA . ILE B 1 60 ? 9.703 -0.623 -9.148 1 94.25 60 ILE B CA 1
ATOM 1325 C C . ILE B 1 60 ? 10.398 -1.397 -10.266 1 94.25 60 ILE B C 1
ATOM 1327 O O . ILE B 1 60 ? 11.102 -2.379 -10.008 1 94.25 60 ILE B O 1
ATOM 1331 N N . ARG B 1 61 ? 10.211 -0.94 -11.492 1 93 61 ARG B N 1
ATOM 1332 C CA . ARG B 1 61 ? 10.781 -1.613 -12.656 1 93 61 ARG B CA 1
ATOM 1333 C C . ARG B 1 61 ? 12.297 -1.665 -12.57 1 93 61 ARG B C 1
ATOM 1335 O O . ARG B 1 61 ? 12.914 -2.646 -12.984 1 93 61 ARG B O 1
ATOM 1342 N N . ASN B 1 62 ? 12.828 -0.643 -11.977 1 90.44 62 ASN B N 1
ATOM 1343 C CA . ASN B 1 62 ? 14.281 -0.521 -11.977 1 90.44 62 ASN B CA 1
ATOM 1344 C C . ASN B 1 62 ? 14.883 -0.928 -10.633 1 90.44 62 ASN B C 1
ATOM 1346 O O . ASN B 1 62 ? 16.062 -0.708 -10.383 1 90.44 62 ASN B O 1
ATOM 1350 N N . HIS B 1 63 ? 14.1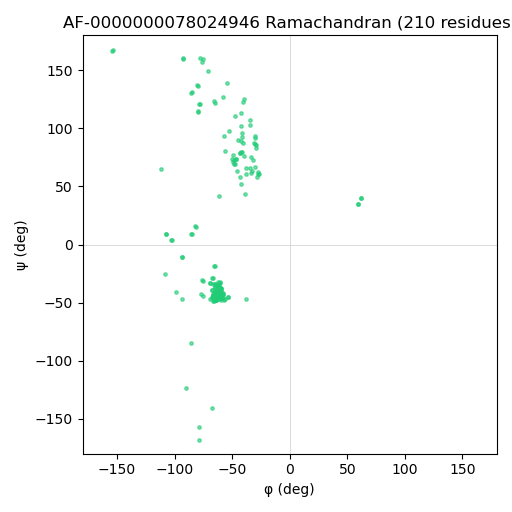02 -1.39 -9.719 1 84.81 63 HIS B N 1
ATOM 1351 C CA . HIS B 1 63 ? 14.523 -1.868 -8.414 1 84.81 63 HIS B CA 1
ATOM 1352 C C . HIS B 1 63 ? 15.188 -0.754 -7.605 1 84.81 63 HIS B C 1
ATOM 1354 O O . HIS B 1 63 ? 16.219 -0.971 -6.977 1 84.81 63 HIS B O 1
ATOM 1360 N N . ARG B 1 64 ? 14.641 0.383 -7.707 1 81.06 64 ARG B N 1
ATOM 1361 C CA . ARG B 1 64 ? 15.242 1.548 -7.062 1 81.06 64 ARG B CA 1
ATOM 1362 C C . ARG B 1 64 ? 14.43 1.978 -5.844 1 81.06 64 ARG B C 1
ATOM 1364 O O . ARG B 1 64 ? 14.664 3.055 -5.289 1 81.06 64 ARG B O 1
ATOM 1371 N N . LEU B 1 65 ? 13.516 1.288 -5.41 1 74.5 65 LEU B N 1
ATOM 1372 C CA . LEU B 1 65 ? 12.68 1.721 -4.293 1 74.5 65 LEU B CA 1
ATOM 1373 C C . LEU B 1 65 ? 13.5 1.834 -3.012 1 74.5 65 LEU B C 1
ATOM 1375 O O . LEU B 1 65 ? 13.203 2.666 -2.152 1 74.5 65 LEU B O 1
ATOM 1379 N N . GLY B 1 66 ? 14.438 1.116 -2.705 1 61.78 66 GLY B N 1
ATOM 1380 C CA . GLY B 1 66 ? 15.297 1.162 -1.533 1 61.78 66 GLY B CA 1
ATOM 1381 C C . GLY B 1 66 ? 16.094 2.453 -1.422 1 61.78 66 GLY B C 1
ATOM 1382 O O . GLY B 1 66 ? 16.406 2.9 -0.318 1 61.78 66 GLY B O 1
ATOM 1383 N N . ILE B 1 67 ? 16.453 2.973 -2.402 1 52.44 67 ILE B N 1
ATOM 1384 C CA . ILE B 1 67 ? 17.375 4.105 -2.432 1 52.44 67 ILE B CA 1
ATOM 1385 C C . ILE B 1 67 ? 16.688 5.344 -1.86 1 52.44 67 ILE B C 1
ATOM 1387 O O . ILE B 1 67 ? 17.297 6.109 -1.113 1 52.44 67 ILE B O 1
ATOM 1391 N N . SER B 1 68 ? 15.57 5.578 -2.264 1 53.25 68 SER B N 1
ATOM 1392 C CA . SER B 1 68 ? 14.977 6.863 -1.897 1 53.25 68 SER B CA 1
ATOM 1393 C C . SER B 1 68 ? 14.516 6.867 -0.444 1 53.25 68 SER B C 1
ATOM 1395 O O . SER B 1 68 ? 14.555 7.898 0.225 1 53.25 68 SER B O 1
ATOM 1397 N N . ARG B 1 69 ? 13.867 5.785 -0.034 1 53.34 69 ARG B N 1
ATOM 1398 C CA . ARG B 1 69 ? 13.312 5.836 1.317 1 53.34 69 ARG B CA 1
ATOM 1399 C C . ARG B 1 69 ? 14.43 5.926 2.357 1 53.34 69 ARG B C 1
ATOM 1401 O O . ARG B 1 69 ? 14.227 6.488 3.438 1 53.34 69 ARG B O 1
ATOM 1408 N N . ARG B 1 70 ? 15.531 5.328 2.146 1 48.34 70 ARG B N 1
ATOM 1409 C CA . ARG B 1 70 ? 16.656 5.391 3.082 1 48.34 70 ARG B CA 1
ATOM 1410 C C . ARG B 1 70 ? 17.125 6.828 3.264 1 48.34 70 ARG B C 1
ATOM 1412 O O . ARG B 1 70 ? 17.547 7.215 4.359 1 48.34 70 ARG B O 1
ATOM 1419 N N . THR B 1 71 ? 17.125 7.418 2.146 1 44.44 71 THR B N 1
ATOM 1420 C CA . THR B 1 71 ? 17.844 8.672 2.361 1 44.44 71 THR B CA 1
ATOM 1421 C C . THR B 1 71 ? 17.062 9.578 3.318 1 44.44 71 THR B C 1
ATOM 1423 O O . THR B 1 71 ? 17.516 10.672 3.656 1 44.44 71 THR B O 1
ATOM 1426 N N . LEU B 1 72 ? 15.836 9.18 3.369 1 41.44 72 LEU B N 1
ATOM 1427 C CA . LEU B 1 72 ? 15.148 10.164 4.191 1 41.44 72 LEU B CA 1
ATOM 1428 C C . LEU B 1 72 ? 15.359 9.883 5.676 1 41.44 72 LEU B C 1
ATOM 1430 O O . LEU B 1 72 ? 14.453 9.398 6.355 1 41.44 72 LEU B O 1
ATOM 1434 N N . ALA B 1 73 ? 16.297 9.062 6.051 1 37.09 73 ALA B N 1
ATOM 1435 C CA . ALA B 1 73 ? 16.5 9.094 7.496 1 37.09 73 ALA B CA 1
ATOM 1436 C C . ALA B 1 73 ? 16.406 10.523 8.039 1 37.09 73 ALA B C 1
ATOM 1438 O O . ALA B 1 73 ? 16.75 11.477 7.348 1 37.09 73 ALA B O 1
ATOM 1439 N N . PRO B 1 74 ? 15.578 10.742 8.977 1 35.59 74 PRO B N 1
ATOM 1440 C CA . PRO B 1 74 ? 15.617 12.086 9.57 1 35.59 74 PRO B CA 1
ATOM 1441 C C . PRO B 1 74 ? 17.031 12.664 9.617 1 35.59 74 PRO B C 1
ATOM 1443 O O . PRO B 1 74 ? 18 11.938 9.836 1 35.59 74 PRO B O 1
ATOM 1446 N N . ALA B 1 75 ? 17.344 13.586 8.836 1 36.16 75 ALA B N 1
ATOM 1447 C CA . ALA B 1 75 ? 18.5 14.43 9.141 1 36.16 75 ALA B CA 1
ATOM 1448 C C . ALA B 1 75 ? 18.719 14.523 10.648 1 36.16 75 ALA B C 1
ATOM 1450 O O . ALA B 1 75 ? 17.922 15.133 11.359 1 36.16 75 ALA B O 1
ATOM 1451 N N . GLN B 1 76 ? 18.906 13.445 11.359 1 36.09 76 GLN B N 1
ATOM 1452 C CA . GLN B 1 76 ? 19.453 13.781 12.672 1 36.09 76 GLN B CA 1
ATOM 1453 C C . GLN B 1 76 ? 20.281 15.055 12.617 1 36.09 76 GLN B C 1
ATOM 1455 O O . GLN B 1 76 ? 21.141 15.203 11.75 1 36.09 76 GLN B O 1
ATOM 1460 N N . LYS B 1 77 ? 19.578 16.172 12.742 1 34.78 77 LYS B N 1
ATOM 1461 C CA . LYS B 1 77 ? 20.391 17.359 12.984 1 34.78 77 LYS B CA 1
ATOM 1462 C C . LYS B 1 77 ? 21.656 17 13.75 1 34.78 77 LYS B C 1
ATOM 1464 O O . LYS B 1 77 ? 21.609 16.359 14.797 1 34.78 77 LYS B O 1
ATOM 1469 N N . PRO B 1 78 ? 22.703 16.609 13.109 1 35.38 78 PRO B N 1
ATOM 1470 C CA . PRO B 1 78 ? 23.906 16.469 13.945 1 35.38 78 PRO B CA 1
ATOM 1471 C C . PRO B 1 78 ? 23.906 17.438 15.117 1 35.38 78 PRO B C 1
ATOM 1473 O O . PRO B 1 78 ? 23.469 18.578 14.984 1 35.38 78 PRO B O 1
ATOM 1476 N N . TRP B 1 79 ? 23.453 17.125 16.312 1 36.75 79 TRP B N 1
ATOM 1477 C CA . TRP B 1 79 ? 23.875 17.969 17.422 1 36.75 79 TRP B CA 1
ATOM 1478 C C . TRP B 1 79 ? 25.219 18.609 17.141 1 36.75 79 TRP B C 1
ATOM 1480 O O . TRP B 1 79 ? 26.234 17.906 17.016 1 36.75 79 TRP B O 1
ATOM 1490 N N . GLY B 1 80 ? 25.266 19.406 16.125 1 32.88 80 GLY B N 1
ATOM 1491 C CA . GLY B 1 80 ? 26.453 20.203 15.914 1 32.88 80 GLY B CA 1
ATOM 1492 C C . GLY B 1 80 ? 27.109 20.625 17.219 1 32.88 80 GLY B C 1
ATOM 1493 O O . GLY B 1 80 ? 26.5 21.328 18.031 1 32.88 80 GLY B O 1
ATOM 1494 N N . LYS B 1 81 ? 27.828 19.703 17.953 1 31.83 81 LYS B N 1
ATOM 1495 C CA . LYS B 1 81 ? 28.859 20.078 18.922 1 31.83 81 LYS B CA 1
ATOM 1496 C C . LYS B 1 81 ? 29.547 21.391 18.516 1 31.83 81 LYS B C 1
ATOM 1498 O O . LYS B 1 81 ? 30.266 21.422 17.531 1 31.83 81 LYS B O 1
ATOM 1503 N N . GLU B 1 82 ? 28.859 22.531 18.531 1 35.59 82 GLU B N 1
ATOM 1504 C CA . GLU B 1 82 ? 29.562 23.797 18.578 1 35.59 82 GLU B CA 1
ATOM 1505 C C . GLU B 1 82 ? 30.844 23.703 19.391 1 35.59 82 GLU B C 1
ATOM 1507 O O . GLU B 1 82 ? 30.797 23.547 20.625 1 35.59 82 GLU B O 1
ATOM 1512 N N . SER B 1 83 ? 31.797 22.828 18.938 1 33.66 83 SER B N 1
ATOM 1513 C CA . SER B 1 83 ? 33.188 22.875 19.391 1 33.66 83 SER B CA 1
ATOM 1514 C C . SER B 1 83 ? 33.688 24.312 19.484 1 33.66 83 SER B C 1
ATOM 1516 O O . SER B 1 83 ? 33.625 25.062 18.516 1 33.66 83 SER B O 1
ATOM 1518 N N . GLN B 1 84 ? 33.562 24.938 20.703 1 32.03 84 GLN B N 1
ATOM 1519 C CA . GLN B 1 84 ? 34.25 26.156 21.109 1 32.03 84 GLN B CA 1
ATOM 1520 C C . GLN B 1 84 ? 35.688 26.203 20.578 1 32.03 84 GLN B C 1
ATOM 1522 O O . GLN B 1 84 ? 36.531 25.438 21.016 1 32.03 84 GLN B O 1
ATOM 1527 N N . ILE B 1 85 ? 35.844 26.188 19.312 1 31.12 85 ILE B N 1
ATOM 1528 C CA . ILE B 1 85 ? 37.156 26.406 18.781 1 31.12 85 ILE B CA 1
ATOM 1529 C C . ILE B 1 85 ? 37.781 27.641 19.406 1 31.12 85 ILE B C 1
ATOM 1531 O O . ILE B 1 85 ? 37.281 28.75 19.25 1 31.12 85 ILE B O 1
ATOM 1535 N N . GLN B 1 86 ? 38.281 27.531 20.688 1 31.86 86 GLN B N 1
ATOM 1536 C CA . GLN B 1 86 ? 39.25 28.469 21.25 1 31.86 86 GLN B CA 1
ATOM 1537 C C . GLN B 1 86 ? 40.312 28.844 20.234 1 31.86 86 GLN B C 1
ATOM 1539 O O . GLN B 1 86 ? 41.062 27.969 19.75 1 31.86 86 GLN B O 1
ATOM 1544 N N . GLN B 1 87 ? 40 29.734 19.344 1 27.86 87 GLN B N 1
ATOM 1545 C CA . GLN B 1 87 ? 40.938 30.328 18.375 1 27.86 87 GLN B CA 1
ATOM 1546 C C . GLN B 1 87 ? 42.219 30.766 19.062 1 27.86 87 GLN B C 1
ATOM 1548 O O . GLN B 1 87 ? 42.219 31.641 19.922 1 27.86 87 GLN B O 1
ATOM 1553 N N . ASP B 1 88 ? 43.031 29.797 19.516 1 31.12 88 ASP B N 1
ATOM 1554 C CA . ASP B 1 88 ? 44.406 30.141 19.922 1 31.12 88 ASP B CA 1
ATOM 1555 C C . ASP B 1 88 ? 45.062 31.094 18.938 1 31.12 88 ASP B C 1
ATOM 1557 O O . ASP B 1 88 ? 45.188 30.781 17.75 1 31.12 88 ASP B O 1
ATOM 1561 N N . LYS B 1 89 ? 44.719 32.469 19 1 31.62 89 LYS B N 1
ATOM 1562 C CA . LYS B 1 89 ? 45.406 33.531 18.297 1 31.62 89 LYS B CA 1
ATOM 1563 C C . LYS B 1 89 ? 46.938 33.375 18.375 1 31.62 89 LYS B C 1
ATOM 1565 O O . LYS B 1 89 ? 47.531 33.531 19.453 1 31.62 89 LYS B O 1
ATOM 1570 N N . ASN B 1 90 ? 47.562 32.281 17.922 1 33.44 90 ASN B N 1
ATOM 1571 C CA . ASN B 1 90 ? 49.031 32.188 17.812 1 33.44 90 ASN B CA 1
ATOM 1572 C C . ASN B 1 90 ? 49.5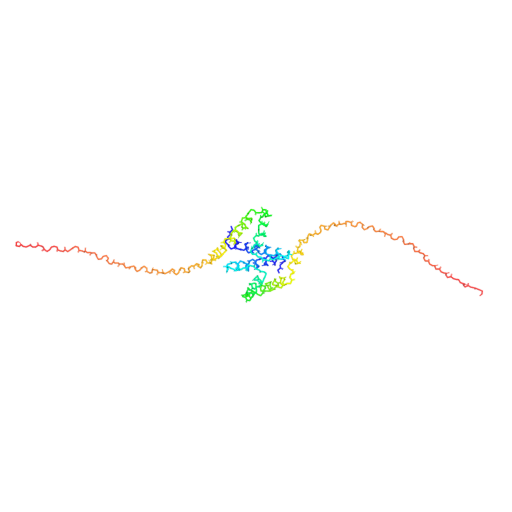94 33.438 17.141 1 33.44 90 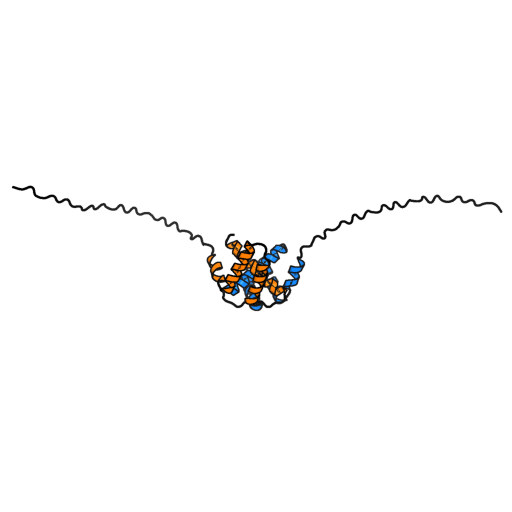ASN B C 1
ATOM 1574 O O . ASN B 1 90 ? 49.312 33.719 15.969 1 33.44 90 ASN B O 1
ATOM 1578 N N . VAL B 1 91 ? 49.625 34.594 17.859 1 38.38 91 VAL B N 1
ATOM 1579 C CA . VAL B 1 91 ? 50.406 35.781 17.484 1 38.38 91 VAL B CA 1
ATOM 1580 C C . VAL B 1 91 ? 51.781 35.375 17 1 38.38 91 VAL B C 1
ATOM 1582 O O . VAL B 1 91 ? 52.531 34.719 17.719 1 38.38 91 VAL B O 1
ATOM 1585 N N . TYR B 1 92 ? 52.062 35.344 15.719 1 32.19 92 TYR B N 1
ATOM 1586 C CA . TYR B 1 92 ? 53.25 35.031 14.906 1 32.19 92 TYR B CA 1
ATOM 1587 C C . TYR B 1 92 ? 54.438 35.938 15.297 1 32.19 92 TYR B C 1
ATOM 1589 O O . TYR B 1 92 ? 54.281 37.156 15.422 1 32.19 92 TYR B O 1
ATOM 1597 N N . PRO B 1 93 ? 55.281 35.469 16.203 1 36.59 93 PRO B N 1
ATOM 1598 C CA . PRO B 1 93 ? 56.562 36.156 16.453 1 36.59 93 PRO B CA 1
ATOM 1599 C C . PRO B 1 93 ? 57.25 36.594 15.172 1 36.59 93 PRO B C 1
ATOM 1601 O O . PRO B 1 93 ? 57.5 35.75 14.289 1 36.59 93 PRO B O 1
ATOM 1604 N N . LEU B 1 94 ? 56.938 37.781 14.734 1 31.66 94 LEU B N 1
ATOM 1605 C CA . LEU B 1 94 ? 57.562 38.375 13.555 1 31.66 94 LEU B CA 1
ATOM 1606 C C . LEU B 1 94 ? 59.094 38.25 13.633 1 31.66 94 LEU B C 1
ATOM 1608 O O . LEU B 1 94 ? 59.719 38.906 14.477 1 31.66 94 LEU B O 1
ATOM 1612 N N . PHE B 1 95 ? 59.719 37.188 13.484 1 37.97 95 PHE B N 1
ATOM 1613 C CA . PHE B 1 95 ? 61.156 36.969 13.398 1 37.97 95 PHE B CA 1
ATOM 1614 C C . PHE B 1 95 ? 61.719 37.688 12.203 1 37.97 95 PHE B C 1
ATOM 1616 O O . PHE B 1 95 ? 62.938 37.594 11.914 1 37.97 95 PHE B O 1
ATOM 1623 N N . ASP B 1 96 ? 61.375 38.906 11.828 1 26.45 96 ASP B N 1
ATOM 1624 C CA . ASP B 1 96 ? 61.875 39.219 10.492 1 26.45 96 ASP B CA 1
ATOM 1625 C C . ASP B 1 96 ? 63.406 39.281 10.477 1 26.45 96 ASP B C 1
ATOM 1627 O O . ASP B 1 96 ? 64 39.875 11.383 1 26.45 96 ASP B O 1
ATOM 1631 N N . ASP B 1 97 ? 64.188 38.562 9.695 1 29.56 97 ASP B N 1
ATOM 1632 C CA . ASP B 1 97 ? 65.5 38.219 9.242 1 29.56 97 ASP B CA 1
ATOM 1633 C C . ASP B 1 97 ? 66.188 39.406 8.602 1 29.56 97 ASP B C 1
ATOM 1635 O O . ASP B 1 97 ? 67.438 39.531 8.609 1 29.56 97 ASP B O 1
ATOM 1639 N N . SER B 1 98 ? 65.562 40.469 7.867 1 30.3 98 SER B N 1
ATOM 1640 C CA . SER B 1 98 ? 66.25 40.562 6.559 1 30.3 98 SER B CA 1
ATOM 1641 C C . SER B 1 98 ? 67.562 41.281 6.66 1 30.3 98 SER B C 1
ATOM 1643 O O . SER B 1 98 ? 67.812 42.031 7.605 1 30.3 98 SER B O 1
ATOM 1645 N N . PRO B 1 99 ? 68.062 41.875 5.402 1 28.91 99 PRO B N 1
ATOM 1646 C CA . PRO B 1 99 ? 69.312 41.719 4.648 1 28.91 99 PRO B CA 1
ATOM 1647 C C . PRO B 1 99 ? 70.312 42.875 4.93 1 28.91 99 PRO B C 1
ATOM 1649 O O . PRO B 1 99 ? 71.5 42.625 5.113 1 28.91 99 PRO B O 1
ATOM 1652 N N . MET B 1 100 ? 70.062 44.344 5.086 1 29.47 100 MET B N 1
ATOM 1653 C CA . MET B 1 100 ? 70.562 45 3.869 1 29.47 100 MET B CA 1
ATOM 1654 C C . MET B 1 100 ? 72.062 45.094 3.889 1 29.47 100 MET B C 1
ATOM 1656 O O . MET B 1 100 ? 72.625 45.438 4.914 1 29.47 100 MET B O 1
ATOM 1660 N N . PRO B 1 101 ? 72.75 45.219 2.684 1 30.59 101 PRO B N 1
ATOM 1661 C CA . PRO B 1 101 ? 74 44.906 2.059 1 30.59 101 PRO B CA 1
ATOM 1662 C C . PRO B 1 101 ? 75 46.062 2.168 1 30.59 101 PRO B C 1
ATOM 1664 O O . PRO B 1 101 ? 76.188 45.875 2.408 1 30.59 101 PRO B O 1
ATOM 1667 N N . GLY B 1 102 ? 74.625 47.469 1.855 1 25.88 102 GLY B N 1
ATOM 1668 C CA . GLY B 1 102 ? 75.375 48.062 0.783 1 25.88 102 GLY B CA 1
ATOM 1669 C C . GLY B 1 102 ? 76.812 48.344 1.188 1 25.88 102 GLY B C 1
ATOM 1670 O O . GLY B 1 102 ? 77.125 48.469 2.377 1 25.88 102 GLY B O 1
ATOM 1671 N N . SER B 1 103 ? 77.812 48.312 0.309 1 30.45 103 SER B N 1
ATOM 1672 C CA . SER B 1 103 ? 79.188 48.062 -0.19 1 30.45 103 SER B CA 1
ATOM 1673 C C . SER B 1 103 ? 80.062 49.312 0.018 1 30.45 103 SER B C 1
ATOM 1675 O O . SER B 1 103 ? 79.625 50.375 0.4 1 30.45 103 SER B O 1
ATOM 1677 N N . SER B 1 104 ? 80.75 49.938 -1.167 1 31.56 104 SER B N 1
ATOM 1678 C CA . SER B 1 104 ? 82.125 50.094 -1.639 1 31.56 104 SER B CA 1
ATOM 1679 C C . SER B 1 104 ? 82.625 51.531 -1.515 1 31.56 104 SER B C 1
ATOM 1681 O O . SER B 1 104 ? 83.75 51.844 -1.908 1 31.56 104 SER B O 1
ATOM 1683 N N . LYS B 1 105 ? 81.875 52.75 -1.491 1 33.94 105 LYS B N 1
ATOM 1684 C CA . LYS B 1 105 ? 82.625 53.75 -2.262 1 33.94 105 LYS B CA 1
ATOM 1685 C C . LYS B 1 105 ? 83.938 54.094 -1.627 1 33.94 105 LYS B C 1
ATOM 1687 O O . LYS B 1 105 ? 84 54.5 -0.465 1 33.94 105 LYS B O 1
ATOM 1692 N N . LYS B 1 106 ? 85.125 53.906 -2.365 1 27.41 106 LYS B N 1
ATOM 1693 C CA . LYS B 1 106 ? 86.5 53.719 -2.732 1 27.41 106 LYS B CA 1
ATOM 1694 C C . LYS B 1 106 ? 87.25 55.031 -2.691 1 27.41 106 LYS B C 1
ATOM 1696 O O . LYS B 1 106 ? 86.688 56.125 -2.797 1 27.41 106 LYS B O 1
ATOM 1701 N N . HIS B 1 107 ? 88.75 55.031 -3.361 1 30.17 107 HIS B N 1
ATOM 1702 C CA . HIS B 1 107 ? 90 55.594 -3.82 1 30.17 107 HIS B CA 1
ATOM 1703 C C . HIS B 1 107 ? 89.812 56.656 -4.887 1 30.17 107 HIS B C 1
ATOM 1705 O O . HIS B 1 107 ? 88.875 56.562 -5.684 1 30.17 107 HIS B O 1
#

Solvent-accessible surface area (backbone atoms only — not comparable to full-atom values): 13141 Å² total; per-residue (Å²): 132,55,70,68,58,50,53,49,50,49,18,31,54,46,13,49,34,50,47,53,37,52,48,68,71,45,78,55,30,65,68,51,47,47,54,42,44,50,52,49,34,74,69,42,83,51,63,72,60,25,50,52,44,52,51,50,48,52,26,61,76,64,70,44,59,48,61,62,63,54,67,59,48,74,74,67,69,68,77,70,72,77,68,78,71,72,71,73,76,72,72,68,73,77,72,74,79,72,84,79,83,84,80,85,88,91,135,133,55,69,69,59,50,52,49,48,49,20,30,54,46,13,50,36,52,49,53,38,50,50,69,71,44,79,55,30,63,67,52,48,46,53,41,44,49,52,49,33,74,67,40,84,51,62,71,59,26,50,52,44,51,50,49,48,51,26,61,77,64,70,45,58,48,61,61,63,55,67,60,48,76,74,65,68,67,78,70,73,79,69,78,72,76,74,76,78,75,77,74,78,79,67,82,78,82,83,90,79,90,85,71,99,82,137

Foldseek 3Di:
DDPVVLVVLLVVLLVVQQVVCVVVVHDDDLVSSLVSLVVCLVVPPDPVSSVSSVVSSVCSVVVNPVPSVVVPPPVPVPPPPPPPPPPPCPVPPPPPPPDDDCPDDDD/DDPVVLVVLLVVLLVVQQVVCVVVVHDDDLVSSLVSLVVCLVVPPDPVSSVSSVVSSVCSVVVNPVPSVVVPPPVPVPPPPPPPPPPPPPPPPCPPDDDDDDDDDDD

Radius of gyration: 39.39 Å; Cα contacts (8 Å, |Δi|>4): 158; chains: 2; bounding box: 197×71×39 Å

Sequence (214 aa):
MNRSKREQLIDKLIGEAVLSILYDNGAISTRTLIERLQTMEAAEPEEQRRNVIADVIADIRNHRLGISRRTLAPAQKPWGKESQIQQDKNVYPLFDDSPMPGSSKKHMNRSKREQLIDKLIGEAVLSILYDNGAISTRTLIERLQTMEAAEPEEQRRNVIADVIADIRNHRLGISRRTLAPAQKPWGKESQIQQDKNVYPLFDDSPMPGSSKKH

Nearest PDB structures (foldseek):
  2oxl-assembly1_B  TM=9.277E-01  e=6.637E-02  Escherichia coli
  2oxl-assembly1_B  TM=9.273E-01  e=7.270E-02  Escherichia coli